Protein AF-0000000074024866 (afdb_homodimer)

Secondary structure (DSSP, 8-state):
--HHHHHHHHHHHHHHHHHH-TTPEEEEETTEEEEES-TTSTTTTTEEEEEEE-SS-EEEEETTGGGS--TT---B--SSS-EEEEESSTHHHHHTTHHHHHHHHT-/--HHHHHHHHHHHHHHHHHH-TTPEEEEETTEEEEES-TTSTTTTTEEEEEEE-SS-EEEEETTGGGS--TT---B--SSS-EEEEESSTHHHHHTTHHHHHHHHT-

Foldseek 3Di:
DDPVQLVVLQVVLVVLLCVLPVQWDWDDDPRWIWTFNDPVDCPPPRTQWTWDDDDQWIKTKGQQLVPDDDPPPLWDDDDPGMTIHTHRGNVVCVVSVSSSSSNVSVD/DDPVQLVVQQVVLVVLLCVLPVQWDWDDDPRWIWTFNDPVCRPPPRTQWTWDDDDQWIKTKGQQLVPDDDPPPLWDDDDPGMTIHTHRGNVVCVVSVSSSSSNVSVD

pLDDT: mean 96.22, std 3.68, range [81.75, 98.94]

Structure (mmCIF, N/CA/C/O backbone):
data_AF-0000000074024866-model_v1
#
loop_
_entity.id
_entity.type
_entity.pdbx_description
1 polymer 'YdhG-like domain-containing protein'
#
loop_
_atom_site.group_PDB
_atom_site.id
_atom_site.type_symbol
_atom_site.label_atom_id
_atom_site.label_alt_id
_atom_site.label_comp_id
_atom_site.label_asym_id
_atom_site.label_entity_id
_atom_site.label_seq_id
_atom_site.pdbx_PDB_ins_code
_atom_site.Cartn_x
_atom_site.Cartn_y
_atom_site.Cartn_z
_atom_site.occupancy
_atom_site.B_iso_or_equiv
_atom_site.auth_seq_id
_atom_site.auth_comp_id
_atom_site.auth_asym_id
_atom_site.auth_atom_id
_atom_site.pdbx_PDB_model_num
ATOM 1 N N . MET A 1 1 ? -16.812 -6.27 1.96 1 89.44 1 MET A N 1
ATOM 2 C CA . MET A 1 1 ? -15.859 -7.012 2.783 1 89.44 1 MET A CA 1
ATOM 3 C C . MET A 1 1 ? -15.344 -6.152 3.932 1 89.44 1 MET A C 1
ATOM 5 O O . MET A 1 1 ? -15.148 -4.945 3.766 1 89.44 1 MET A O 1
ATOM 9 N N . ASP A 1 2 ? -15.172 -6.727 5.16 1 90.38 2 ASP A N 1
ATOM 10 C CA . ASP A 1 2 ? -14.734 -5.906 6.285 1 90.38 2 ASP A CA 1
ATOM 11 C C . ASP A 1 2 ? -13.25 -5.562 6.172 1 90.38 2 ASP A C 1
ATOM 13 O O . ASP A 1 2 ? -12.492 -6.277 5.52 1 90.38 2 ASP A O 1
ATOM 17 N N . GLU A 1 3 ? -12.867 -4.52 6.773 1 90.56 3 GLU A N 1
ATOM 18 C CA . GLU A 1 3 ? -11.523 -3.963 6.664 1 90.56 3 GLU A CA 1
ATOM 19 C C . GLU A 1 3 ? -10.469 -4.949 7.168 1 90.56 3 GLU A C 1
ATOM 21 O O . GLU A 1 3 ? -9.359 -5.004 6.641 1 90.56 3 GLU A O 1
ATOM 26 N N . THR A 1 4 ? -10.781 -5.66 8.195 1 93 4 THR A N 1
ATOM 27 C CA . THR A 1 4 ? -9.844 -6.617 8.766 1 93 4 THR A CA 1
ATOM 28 C C . THR A 1 4 ? -9.539 -7.73 7.762 1 93 4 THR A C 1
ATOM 30 O O . THR A 1 4 ? -8.383 -8.133 7.602 1 93 4 THR A O 1
ATOM 33 N N . THR A 1 5 ? -10.602 -8.305 7.176 1 95.25 5 THR A N 1
ATOM 34 C CA . THR A 1 5 ? -10.414 -9.328 6.152 1 95.25 5 THR A CA 1
ATOM 35 C C . THR A 1 5 ? -9.594 -8.781 4.984 1 95.25 5 THR A C 1
ATOM 37 O O . THR A 1 5 ? -8.672 -9.438 4.512 1 95.25 5 THR A O 1
ATOM 40 N N . LYS A 1 6 ? -9.922 -7.641 4.582 1 96 6 LYS A N 1
ATOM 41 C CA . LYS A 1 6 ? -9.211 -7 3.479 1 96 6 LYS A CA 1
ATOM 42 C C . LYS A 1 6 ? -7.723 -6.852 3.795 1 96 6 LYS A C 1
ATOM 44 O O . LYS A 1 6 ? -6.867 -7.23 2.99 1 96 6 LYS A O 1
ATOM 49 N N . SER A 1 7 ? -7.434 -6.301 4.922 1 96.75 7 SER A N 1
ATOM 50 C CA . SER A 1 7 ? -6.047 -6.074 5.312 1 96.75 7 SER A CA 1
ATOM 51 C C . SER A 1 7 ? -5.285 -7.391 5.434 1 96.75 7 SER A C 1
ATOM 53 O O . SER A 1 7 ? -4.109 -7.473 5.062 1 96.75 7 SER A O 1
ATOM 55 N N . THR A 1 8 ? -5.98 -8.398 5.949 1 97.62 8 THR A N 1
ATOM 56 C CA . THR A 1 8 ? -5.328 -9.695 6.105 1 97.62 8 THR A CA 1
ATOM 57 C C . THR A 1 8 ? -4.973 -10.289 4.746 1 97.62 8 THR A C 1
ATOM 59 O O . THR A 1 8 ? -3.885 -10.844 4.57 1 97.62 8 THR A O 1
ATOM 62 N N . ILE A 1 9 ? -5.887 -10.203 3.811 1 98.44 9 ILE A N 1
ATOM 63 C CA . ILE A 1 9 ? -5.625 -10.711 2.467 1 98.44 9 ILE A CA 1
ATOM 64 C C . ILE A 1 9 ? -4.449 -9.961 1.852 1 98.44 9 ILE A C 1
ATOM 66 O O . ILE A 1 9 ? -3.504 -10.578 1.352 1 98.44 9 ILE A O 1
ATOM 70 N N . ILE A 1 10 ? -4.449 -8.648 1.892 1 98.56 10 ILE A N 1
ATOM 71 C CA . ILE A 1 10 ? -3.398 -7.824 1.305 1 98.56 10 ILE A CA 1
ATOM 72 C C . ILE A 1 10 ? -2.055 -8.172 1.941 1 98.56 10 ILE A C 1
ATOM 74 O O . ILE A 1 10 ? -1.073 -8.422 1.238 1 98.56 10 ILE A O 1
ATOM 78 N N . GLU A 1 11 ? -2.047 -8.289 3.271 1 97.94 11 GLU A N 1
ATOM 79 C CA . GLU A 1 11 ? -0.812 -8.594 3.988 1 97.94 11 GLU A CA 1
ATOM 80 C C . GLU A 1 11 ? -0.271 -9.969 3.602 1 97.94 11 GLU A C 1
ATOM 82 O O . GLU A 1 11 ? 0.941 -10.148 3.465 1 97.94 11 GLU A O 1
ATOM 87 N N . THR A 1 12 ? -1.17 -10.859 3.484 1 98.56 12 THR A N 1
ATOM 88 C CA . THR A 1 12 ? -0.743 -12.211 3.139 1 98.56 12 THR A CA 1
ATOM 89 C C . THR A 1 12 ? -0.174 -12.25 1.723 1 98.56 12 THR A C 1
ATOM 91 O O . THR A 1 12 ? 0.852 -12.891 1.479 1 98.56 12 THR A O 1
ATOM 94 N N . VAL A 1 13 ? -0.793 -11.578 0.751 1 98.75 13 VAL A N 1
ATOM 95 C CA . VAL A 1 13 ? -0.291 -11.531 -0.619 1 98.75 13 VAL A CA 1
ATOM 96 C C . VAL A 1 13 ? 1.089 -10.883 -0.643 1 98.75 13 VAL A C 1
ATOM 98 O O . VAL A 1 13 ? 2.01 -11.391 -1.287 1 98.75 13 VAL A O 1
ATOM 101 N N . VAL A 1 14 ? 1.283 -9.773 0.029 1 98.25 14 VAL A N 1
ATOM 102 C CA . VAL A 1 14 ? 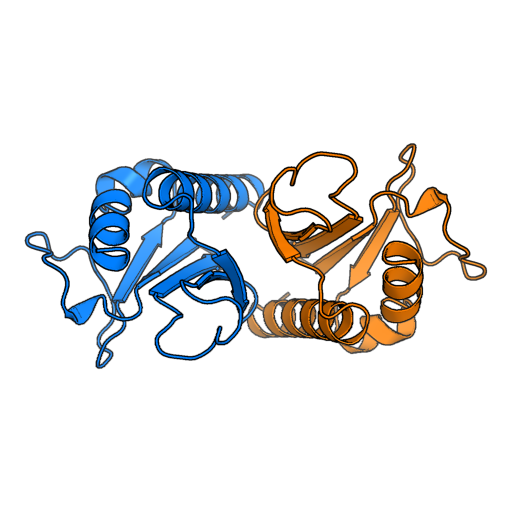2.551 -9.047 0.07 1 98.25 14 VAL A CA 1
ATOM 103 C C . VAL A 1 14 ? 3.625 -9.93 0.709 1 98.25 14 VAL A C 1
ATOM 105 O O . VAL A 1 14 ? 4.758 -9.984 0.224 1 98.25 14 VAL A O 1
ATOM 108 N N . ALA A 1 15 ? 3.227 -10.594 1.792 1 97.5 15 ALA A N 1
ATOM 109 C CA . ALA A 1 15 ? 4.172 -11.492 2.451 1 97.5 15 ALA A CA 1
ATOM 110 C C . ALA A 1 15 ? 4.625 -12.602 1.507 1 97.5 15 ALA A C 1
ATOM 112 O O . ALA A 1 15 ? 5.812 -12.945 1.462 1 97.5 15 ALA A O 1
ATOM 113 N N . ARG A 1 16 ? 3.678 -13.188 0.796 1 98.31 16 ARG A N 1
ATOM 114 C CA . ARG A 1 16 ? 4.023 -14.242 -0.15 1 98.31 16 ARG A CA 1
ATOM 115 C C . ARG A 1 16 ? 4.926 -13.711 -1.258 1 98.31 16 ARG A C 1
ATOM 117 O O . ARG A 1 16 ? 5.848 -14.406 -1.697 1 98.31 16 ARG A O 1
ATOM 124 N N . ALA A 1 17 ? 4.68 -12.547 -1.781 1 98.25 17 ALA A N 1
ATOM 125 C CA . ALA A 1 17 ? 5.527 -11.922 -2.799 1 98.25 17 ALA A CA 1
ATOM 126 C C . ALA A 1 17 ? 6.957 -11.766 -2.297 1 98.25 17 ALA A C 1
ATOM 128 O O . ALA A 1 17 ? 7.91 -12.117 -2.996 1 98.25 17 ALA A O 1
ATOM 129 N N . LYS A 1 18 ? 7.105 -11.242 -1.074 1 96.19 18 LYS A N 1
ATOM 130 C CA . LYS A 1 18 ? 8.43 -11.023 -0.497 1 96.19 18 LYS A CA 1
ATOM 131 C C . LYS A 1 18 ? 9.148 -12.344 -0.25 1 96.19 18 LYS A C 1
ATOM 133 O O . LYS A 1 18 ? 10.375 -12.422 -0.375 1 96.19 18 LYS A O 1
ATOM 138 N N . ASP A 1 19 ? 8.383 -13.352 0.19 1 97.38 19 ASP A N 1
ATOM 139 C CA . ASP A 1 19 ? 8.977 -14.68 0.367 1 97.38 19 ASP A CA 1
ATOM 140 C C . ASP A 1 19 ? 9.539 -15.211 -0.948 1 97.38 19 ASP A C 1
ATOM 142 O O . ASP A 1 19 ? 10.625 -15.789 -0.973 1 97.38 19 ASP A O 1
ATOM 146 N N . LEU A 1 20 ? 8.82 -15.008 -2.02 1 97.94 20 LEU A N 1
ATOM 147 C CA . LEU A 1 20 ? 9.18 -15.523 -3.336 1 97.94 20 LEU A CA 1
ATOM 148 C C . LEU A 1 20 ? 10.328 -14.719 -3.938 1 97.94 20 LEU A C 1
ATOM 150 O O . LEU A 1 20 ? 11.188 -15.281 -4.625 1 97.94 20 LEU A O 1
ATOM 154 N N . ARG A 1 21 ? 10.359 -13.391 -3.74 1 97 21 ARG A N 1
ATOM 155 C CA . ARG A 1 21 ? 11.383 -12.484 -4.254 1 97 21 ARG A CA 1
ATOM 156 C C . ARG A 1 21 ? 11.742 -11.422 -3.217 1 97 21 ARG A C 1
ATOM 158 O O . ARG A 1 21 ? 11.234 -10.297 -3.268 1 97 21 ARG A O 1
ATOM 165 N N . PRO A 1 22 ? 12.711 -11.742 -2.369 1 94.56 22 PRO A N 1
ATOM 166 C CA . PRO A 1 22 ? 13.094 -10.82 -1.294 1 94.56 22 PRO A CA 1
ATOM 167 C C . PRO A 1 22 ? 13.523 -9.453 -1.812 1 94.56 22 PRO A C 1
ATOM 169 O O . PRO A 1 22 ? 13.383 -8.453 -1.106 1 94.56 22 PRO A O 1
ATOM 172 N N . GLY A 1 23 ? 13.898 -9.367 -3.059 1 92.81 23 GLY A N 1
ATOM 173 C CA . GLY A 1 23 ? 14.383 -8.117 -3.619 1 92.81 23 GLY A CA 1
ATOM 174 C C . GLY A 1 23 ? 13.297 -7.316 -4.312 1 92.81 23 GLY A C 1
ATOM 175 O O . GLY A 1 23 ? 13.578 -6.27 -4.898 1 92.81 23 GLY A O 1
ATOM 176 N N . ILE A 1 24 ? 12.023 -7.781 -4.176 1 95.69 24 ILE A N 1
ATOM 177 C CA . ILE A 1 24 ? 10.938 -7.047 -4.809 1 95.69 24 ILE A CA 1
ATOM 178 C C . ILE A 1 24 ? 10.68 -5.742 -4.055 1 95.69 24 ILE A C 1
ATOM 180 O O . ILE A 1 24 ? 10.727 -5.715 -2.822 1 95.69 24 ILE A O 1
ATOM 184 N N . TYR A 1 25 ? 10.469 -4.707 -4.77 1 94.69 25 TYR A N 1
ATOM 185 C CA . TYR A 1 25 ? 10.148 -3.418 -4.164 1 94.69 25 TYR A CA 1
ATOM 186 C C . TYR A 1 25 ? 8.641 -3.205 -4.102 1 94.69 25 TYR A C 1
ATOM 188 O O . TYR A 1 25 ? 7.93 -3.504 -5.062 1 94.69 25 TYR A O 1
ATOM 196 N N . ILE A 1 26 ? 8.266 -2.783 -2.971 1 96.25 26 ILE A N 1
ATOM 197 C CA . ILE A 1 26 ? 6.867 -2.41 -2.785 1 96.25 26 ILE A CA 1
ATOM 198 C C . ILE A 1 26 ? 6.668 -0.943 -3.158 1 96.25 26 ILE A C 1
ATOM 200 O O . ILE A 1 26 ? 7.488 -0.091 -2.807 1 96.25 26 ILE A O 1
ATOM 204 N N . GLY A 1 27 ? 5.691 -0.67 -3.965 1 95.44 27 GLY A N 1
ATOM 205 C CA . GLY A 1 27 ? 5.305 0.68 -4.344 1 95.44 27 GLY A CA 1
ATOM 206 C C . GLY A 1 27 ? 3.824 0.951 -4.164 1 95.44 27 GLY A C 1
ATOM 207 O O . GLY A 1 27 ? 3.105 0.137 -3.584 1 95.44 27 GLY A O 1
ATOM 208 N N . SER A 1 28 ? 3.426 2.129 -4.531 1 95.81 28 SER A N 1
ATOM 209 C CA . SER A 1 28 ? 2.035 2.566 -4.477 1 95.81 28 SER A CA 1
ATOM 210 C C . SER A 1 28 ? 1.618 3.244 -5.777 1 95.81 28 SER A C 1
ATOM 212 O O . SER A 1 28 ? 2.27 4.188 -6.23 1 95.81 28 SER A O 1
ATOM 214 N N . LYS A 1 29 ? 0.544 2.668 -6.273 1 94.69 29 LYS A N 1
ATOM 215 C CA . LYS A 1 29 ? -0.102 3.252 -7.445 1 94.69 29 LYS A CA 1
ATOM 216 C C . LYS A 1 29 ? -1.604 2.982 -7.434 1 94.69 29 LYS A C 1
ATOM 218 O O . LYS A 1 29 ? -2.041 1.885 -7.086 1 94.69 29 LYS A O 1
ATOM 223 N N . TYR A 1 30 ? -2.311 4.016 -7.875 1 93.19 30 TYR A N 1
ATOM 224 C CA . TYR A 1 30 ? -3.762 3.92 -7.98 1 93.19 30 TYR A CA 1
ATOM 225 C C . TYR A 1 30 ? -4.375 3.459 -6.664 1 93.19 30 TYR A C 1
ATOM 227 O O . TYR A 1 30 ? -5.316 2.66 -6.656 1 93.19 30 TYR A O 1
ATOM 235 N N . GLY A 1 31 ? -3.787 3.82 -5.598 1 94.19 31 GLY A N 1
ATOM 236 C CA . GLY A 1 31 ? -4.348 3.582 -4.277 1 94.19 31 GLY A CA 1
ATOM 237 C C . GLY A 1 31 ? -4.055 2.191 -3.748 1 94.19 31 GLY A C 1
ATOM 238 O O . GLY A 1 31 ? -4.547 1.81 -2.684 1 94.19 31 GLY A O 1
ATOM 239 N N . GLY A 1 32 ? -3.305 1.422 -4.5 1 96.69 32 GLY A N 1
ATOM 240 C CA . GLY A 1 32 ? -2.992 0.062 -4.09 1 96.69 32 GLY A CA 1
ATOM 241 C C . GLY A 1 32 ? -1.511 -0.168 -3.861 1 96.69 32 GLY A C 1
ATOM 242 O O . GLY A 1 32 ? -0.73 0.785 -3.809 1 96.69 32 GLY A O 1
ATOM 243 N N . THR A 1 33 ? -1.175 -1.422 -3.551 1 97.88 33 THR A N 1
ATOM 244 C CA . THR A 1 33 ? 0.193 -1.884 -3.34 1 97.88 33 THR A CA 1
ATOM 245 C C . THR A 1 33 ? 0.755 -2.508 -4.613 1 97.88 33 THR A C 1
ATOM 247 O O . THR A 1 33 ? 0.169 -3.443 -5.164 1 97.88 33 THR A O 1
ATOM 250 N N . THR A 1 34 ? 1.908 -1.955 -5.055 1 97.81 34 THR A N 1
ATOM 251 C CA . THR A 1 34 ? 2.459 -2.482 -6.297 1 97.81 34 THR A CA 1
ATOM 252 C C . THR A 1 34 ? 3.748 -3.254 -6.035 1 97.81 34 THR A C 1
ATOM 254 O O . THR A 1 34 ? 4.41 -3.037 -5.02 1 97.81 34 THR A O 1
ATOM 257 N N . PHE A 1 35 ? 4.039 -4.18 -6.879 1 98.19 35 PHE A N 1
ATOM 258 C CA . PHE A 1 35 ? 5.285 -4.93 -6.949 1 98.19 35 PHE A CA 1
ATOM 259 C C . PHE A 1 35 ? 6.145 -4.449 -8.109 1 98.19 35 PHE A C 1
ATOM 261 O O . PHE A 1 35 ? 5.75 -4.562 -9.273 1 98.19 35 PHE A O 1
ATOM 268 N N . VAL A 1 36 ? 7.328 -3.955 -7.766 1 96.62 36 VAL A N 1
ATOM 269 C CA . VAL A 1 36 ? 8.195 -3.32 -8.75 1 96.62 36 VAL A CA 1
ATOM 270 C C . VAL A 1 36 ? 9.602 -3.914 -8.664 1 96.62 36 VAL A C 1
ATOM 272 O O . VAL A 1 36 ? 10.109 -4.152 -7.57 1 96.62 36 VAL A O 1
ATOM 275 N N . THR A 1 37 ? 10.25 -4.102 -9.812 1 95.44 37 THR A N 1
ATOM 276 C CA . THR A 1 37 ? 11.562 -4.723 -9.82 1 95.44 37 THR A CA 1
ATOM 277 C C . THR A 1 37 ? 12.664 -3.666 -9.766 1 95.44 37 THR A C 1
ATOM 279 O O . THR A 1 37 ? 13.805 -3.969 -9.422 1 95.44 37 THR A O 1
ATOM 282 N N . ASP A 1 38 ? 12.297 -2.445 -10.18 1 91.94 38 ASP A N 1
ATOM 283 C CA . ASP A 1 38 ? 13.203 -1.309 -10.141 1 91.94 38 ASP A CA 1
ATOM 284 C C . ASP A 1 38 ? 12.508 -0.067 -9.586 1 91.94 38 ASP A C 1
ATOM 286 O O . ASP A 1 38 ? 11.727 0.577 -10.281 1 91.94 38 ASP A O 1
ATOM 290 N N . PRO A 1 39 ? 12.859 0.305 -8.383 1 85.38 39 PRO A N 1
ATOM 291 C CA . PRO A 1 39 ? 12.148 1.422 -7.754 1 85.38 39 PRO A CA 1
ATOM 292 C C . PRO A 1 39 ? 12.438 2.76 -8.438 1 85.38 39 PRO A C 1
ATOM 294 O O . PRO A 1 39 ? 11.695 3.727 -8.242 1 85.38 39 PRO A O 1
ATOM 297 N N . ALA A 1 40 ? 13.477 2.779 -9.266 1 86.44 40 ALA A N 1
ATOM 298 C CA . ALA A 1 40 ? 13.805 4.004 -9.984 1 86.44 40 ALA A CA 1
ATOM 299 C C . ALA A 1 40 ? 12.898 4.191 -11.203 1 86.44 40 ALA A C 1
ATOM 301 O O . ALA A 1 40 ? 12.773 5.301 -11.727 1 86.44 40 ALA A O 1
ATOM 302 N N . GLN A 1 41 ? 12.273 3.172 -11.664 1 87.94 41 GLN A N 1
ATOM 303 C CA . GLN A 1 41 ? 11.352 3.184 -12.789 1 87.94 41 GLN A CA 1
ATOM 304 C C . GLN A 1 41 ? 10.07 2.412 -12.461 1 87.94 41 GLN A C 1
ATOM 306 O O . GLN A 1 41 ? 9.773 1.402 -13.102 1 87.94 41 GLN A O 1
ATOM 311 N N . PRO A 1 42 ? 9.273 2.98 -11.625 1 84.69 42 PRO A N 1
ATOM 312 C CA . PRO A 1 42 ? 8.18 2.193 -11.055 1 84.69 42 PRO A CA 1
ATOM 313 C C . PRO A 1 42 ? 6.984 2.068 -11.992 1 84.69 42 PRO A C 1
ATOM 315 O O . PRO A 1 42 ? 6.105 1.229 -11.773 1 84.69 42 PRO A O 1
ATOM 318 N N . ASP A 1 43 ? 6.891 2.766 -13.07 1 81.75 43 ASP A N 1
ATOM 319 C CA . ASP A 1 43 ? 5.684 2.842 -13.883 1 81.75 43 ASP A CA 1
ATOM 320 C C . ASP A 1 43 ? 5.871 2.113 -15.211 1 81.75 43 ASP A C 1
ATOM 322 O O . ASP A 1 43 ? 5.008 2.182 -16.094 1 81.75 43 ASP A O 1
ATOM 326 N N . SER A 1 44 ? 6.875 1.425 -15.391 1 83.5 44 SER A N 1
ATOM 327 C CA . SER A 1 44 ? 7.156 0.825 -16.688 1 83.5 44 SER A CA 1
ATOM 328 C C . SER A 1 44 ? 7.23 -0.695 -16.594 1 83.5 44 SER A C 1
ATOM 330 O O . SER A 1 44 ? 6.359 -1.327 -15.992 1 83.5 44 SER A O 1
ATOM 332 N N . ILE A 1 45 ? 8.25 -1.209 -17.266 1 84.75 45 ILE A N 1
ATOM 333 C CA . ILE A 1 45 ? 8.453 -2.652 -17.344 1 84.75 45 ILE A CA 1
ATOM 334 C C . ILE A 1 45 ? 8.727 -3.215 -15.953 1 84.75 45 ILE A C 1
ATOM 336 O O . ILE A 1 45 ? 8.5 -4.398 -15.703 1 84.75 45 ILE A O 1
ATOM 340 N N . SER A 1 46 ? 9.0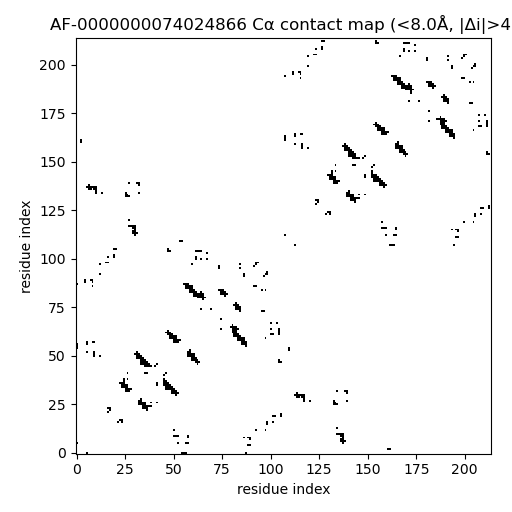62 -2.322 -15.086 1 94.38 46 SER A N 1
ATOM 341 C CA . SER A 1 46 ? 9.438 -2.801 -13.758 1 94.38 46 SER A CA 1
ATOM 342 C C . SER A 1 46 ? 8.203 -3.143 -12.922 1 94.38 46 SER A C 1
ATOM 344 O O . SER A 1 46 ? 8.305 -3.828 -11.906 1 94.38 46 SER A O 1
ATOM 346 N N . LEU A 1 47 ? 7.031 -2.635 -13.312 1 96.69 47 LEU A N 1
ATOM 347 C CA . LEU A 1 47 ? 5.789 -2.963 -12.625 1 96.69 47 LEU A CA 1
ATOM 348 C C . LEU A 1 47 ? 5.309 -4.359 -13.008 1 96.69 47 LEU A C 1
ATOM 350 O O . LEU A 1 47 ? 4.852 -4.578 -14.133 1 96.69 47 LEU A O 1
ATOM 354 N N . VAL A 1 48 ? 5.328 -5.277 -12.078 1 97.12 48 VAL A N 1
ATOM 355 C CA . VAL A 1 48 ? 5.031 -6.66 -12.438 1 97.12 48 VAL A CA 1
ATOM 356 C C . VAL A 1 48 ? 3.621 -7.023 -11.977 1 97.12 48 VAL A C 1
ATOM 358 O O . VAL A 1 48 ? 3.053 -8.023 -12.43 1 97.12 48 VAL A O 1
ATOM 361 N N . GLY A 1 49 ? 3.057 -6.215 -11.07 1 97.81 49 GLY A N 1
ATOM 362 C CA . GLY A 1 49 ? 1.729 -6.473 -10.539 1 97.81 49 GLY A CA 1
ATOM 363 C C . GLY A 1 49 ? 1.399 -5.625 -9.32 1 97.81 49 GLY A C 1
ATOM 364 O O . GLY A 1 49 ? 2.035 -4.598 -9.086 1 97.81 49 GLY A O 1
ATOM 365 N N . GLY A 1 50 ? 0.353 -6.062 -8.633 1 98 50 GLY A N 1
ATOM 366 C CA . GLY A 1 50 ? -0.057 -5.352 -7.434 1 98 50 GLY A CA 1
ATOM 367 C C . GLY A 1 50 ? -1.302 -5.934 -6.793 1 98 50 GLY A C 1
ATOM 368 O O . GLY A 1 50 ? -1.86 -6.914 -7.285 1 98 50 GLY A O 1
ATOM 369 N N . VAL A 1 51 ? -1.663 -5.352 -5.68 1 98.62 51 VAL A N 1
ATOM 370 C CA . VAL A 1 51 ? -2.828 -5.742 -4.891 1 98.62 51 VAL A CA 1
ATOM 371 C C . VAL A 1 51 ? -3.699 -4.52 -4.617 1 98.62 51 VAL A C 1
ATOM 373 O O . VAL A 1 51 ? -3.197 -3.473 -4.207 1 98.62 51 VAL A O 1
ATOM 376 N N . TYR A 1 52 ? -4.977 -4.625 -4.883 1 96.69 52 TYR A N 1
ATOM 377 C CA . TYR A 1 52 ? -5.914 -3.514 -4.805 1 96.69 52 TYR A CA 1
ATOM 378 C C . TYR A 1 52 ? -7.18 -3.918 -4.051 1 96.69 52 TYR A C 1
ATOM 380 O O . TYR A 1 52 ? -7.758 -4.973 -4.324 1 96.69 52 TYR A O 1
ATOM 388 N N . ALA A 1 53 ? -7.59 -3.064 -3.166 1 95.25 53 ALA A N 1
ATOM 389 C CA . ALA A 1 53 ? -8.805 -3.314 -2.395 1 95.25 53 ALA A CA 1
ATOM 390 C C . ALA A 1 53 ? -10.016 -2.678 -3.064 1 95.25 53 ALA A C 1
ATOM 392 O O . ALA A 1 53 ? -9.961 -1.523 -3.498 1 95.25 53 ALA A O 1
ATOM 393 N N . TYR A 1 54 ? -11.062 -3.455 -3.152 1 93.12 54 TYR A N 1
ATOM 394 C CA . TYR A 1 54 ? -12.383 -3.004 -3.576 1 93.12 54 TYR A CA 1
ATOM 395 C C . TYR A 1 54 ? -13.422 -3.27 -2.494 1 93.12 54 TYR A C 1
ATOM 397 O O . TYR A 1 54 ? -13.094 -3.75 -1.407 1 93.12 54 TYR A O 1
ATOM 405 N N . LYS A 1 55 ? -14.609 -2.867 -2.779 1 90.69 55 LYS A N 1
ATOM 406 C CA . LYS A 1 55 ? -15.688 -2.984 -1.8 1 90.69 55 LYS A CA 1
ATOM 407 C C . LYS A 1 55 ? -15.883 -4.438 -1.374 1 90.69 55 LYS A C 1
ATOM 409 O O . LYS A 1 55 ? -15.992 -4.73 -0.181 1 90.69 55 LYS A O 1
ATOM 414 N N . ASP A 1 56 ? -15.859 -5.359 -2.389 1 94.69 56 ASP A N 1
ATOM 415 C CA . ASP A 1 56 ? -16.328 -6.707 -2.078 1 94.69 56 ASP A CA 1
ATOM 416 C C . ASP A 1 56 ? -15.211 -7.734 -2.262 1 94.69 56 ASP A C 1
ATOM 418 O O . ASP A 1 56 ? -15.414 -8.93 -2.029 1 94.69 56 ASP A O 1
ATOM 422 N N . TYR A 1 57 ? -14.016 -7.234 -2.627 1 97 57 TYR A N 1
ATOM 423 C CA . TYR A 1 57 ? -12.93 -8.172 -2.885 1 97 57 TYR A CA 1
ATOM 424 C C . TYR A 1 57 ? -11.586 -7.453 -2.924 1 97 57 TYR A C 1
ATOM 426 O O . TYR A 1 57 ? -11.539 -6.219 -2.92 1 97 57 TYR A O 1
ATOM 434 N N . VAL A 1 58 ? -10.547 -8.234 -2.852 1 98 58 VAL A N 1
ATOM 435 C CA . VAL A 1 58 ? -9.188 -7.801 -3.133 1 98 58 VAL A CA 1
ATOM 436 C C . VAL A 1 58 ? -8.727 -8.375 -4.469 1 98 58 VAL A C 1
ATOM 438 O O . VAL A 1 58 ? -8.875 -9.57 -4.723 1 98 58 VAL A O 1
ATOM 441 N N . SER A 1 59 ? -8.234 -7.523 -5.332 1 98.56 59 SER A N 1
ATOM 442 C CA . SER A 1 59 ? -7.734 -7.961 -6.629 1 98.56 59 SER A CA 1
ATOM 443 C C . SER A 1 59 ? -6.211 -8.086 -6.621 1 98.56 59 SER A C 1
ATOM 445 O O . SER A 1 59 ? -5.516 -7.195 -6.129 1 98.56 59 SER A O 1
ATOM 447 N N . VAL A 1 60 ? -5.723 -9.18 -7.039 1 98.94 60 VAL A N 1
ATOM 448 C CA . VAL A 1 60 ? -4.305 -9.297 -7.352 1 98.94 60 VAL A CA 1
ATOM 449 C C . VAL A 1 60 ? -4.098 -9.211 -8.859 1 98.94 60 VAL A C 1
ATOM 451 O O . VAL A 1 60 ? -4.656 -10 -9.617 1 98.94 60 VAL A O 1
ATOM 454 N N . GLU A 1 61 ? -3.293 -8.266 -9.242 1 98.75 61 GLU A N 1
ATOM 455 C CA . GLU A 1 61 ? -3.076 -7.949 -10.648 1 98.75 61 GLU A CA 1
ATOM 456 C C . GLU A 1 61 ? -1.69 -8.391 -11.109 1 98.75 61 GLU A C 1
ATOM 458 O O . GLU A 1 61 ? -0.708 -8.227 -10.383 1 98.75 61 GLU A O 1
ATOM 463 N N . PHE A 1 62 ? -1.644 -8.93 -12.305 1 98.75 62 PHE A N 1
ATOM 464 C CA . PHE A 1 62 ? -0.398 -9.367 -12.93 1 98.75 62 PHE A CA 1
ATOM 465 C C . PHE A 1 62 ? -0.207 -8.688 -14.281 1 98.75 62 PHE A C 1
ATOM 467 O O . PHE A 1 62 ? -0.969 -8.938 -15.219 1 98.75 62 PHE A O 1
ATOM 474 N N . SER A 1 63 ? 0.852 -7.922 -14.43 1 97.94 63 SER A N 1
ATOM 475 C CA . SER A 1 63 ? 1.072 -7.07 -15.594 1 97.94 63 SER A CA 1
ATOM 476 C C . SER A 1 63 ? 1.181 -7.895 -16.875 1 97.94 63 SER A C 1
ATOM 478 O O . SER A 1 63 ? 0.743 -7.461 -17.938 1 97.94 63 SER A O 1
ATOM 480 N N . LYS A 1 64 ? 1.672 -9.062 -16.797 1 98.06 64 LYS A N 1
ATOM 481 C CA . LYS A 1 64 ? 1.834 -9.945 -17.953 1 98.06 64 LYS A CA 1
ATOM 482 C C . LYS A 1 64 ? 1.119 -11.273 -17.75 1 98.06 64 LYS A C 1
ATOM 484 O O . LYS A 1 64 ? 1.634 -12.328 -18.125 1 98.06 64 LYS A O 1
ATOM 489 N N . GLY A 1 65 ? -0.023 -11.188 -17.047 1 98.44 65 GLY A N 1
ATOM 490 C CA . GLY A 1 65 ? -0.765 -12.391 -16.703 1 98.44 65 GLY A CA 1
ATOM 491 C C . GLY A 1 65 ? -1.237 -13.18 -17.906 1 98.44 65 GLY A C 1
ATOM 492 O O . GLY A 1 65 ? -1.445 -14.391 -17.812 1 98.44 65 GLY A O 1
ATOM 493 N N . ALA A 1 66 ? -1.399 -12.531 -19.062 1 98.44 66 ALA A N 1
ATOM 494 C CA . ALA A 1 66 ? -1.871 -13.18 -20.281 1 98.44 66 ALA A CA 1
ATOM 495 C C . ALA A 1 66 ? -0.877 -14.234 -20.75 1 98.44 66 ALA A C 1
ATOM 497 O O . ALA A 1 66 ? -1.248 -15.172 -21.469 1 98.44 66 ALA A O 1
ATOM 498 N N . GLU A 1 67 ? 0.312 -14.125 -20.328 1 98.31 67 GLU A N 1
ATOM 499 C CA . GLU A 1 67 ? 1.374 -15.031 -20.766 1 98.31 67 GLU A CA 1
ATOM 500 C C . GLU A 1 67 ? 1.542 -16.188 -19.781 1 98.31 67 GLU A C 1
ATOM 502 O O . GLU A 1 67 ? 2.338 -17.094 -20.016 1 98.31 67 GLU A O 1
ATOM 507 N N . PHE A 1 68 ? 0.779 -16.188 -18.688 1 98.56 68 PHE A N 1
ATOM 508 C CA . PHE A 1 68 ? 0.979 -17.172 -17.641 1 98.56 68 PHE A CA 1
ATOM 509 C C . PHE A 1 68 ? 0.385 -18.516 -18.031 1 98.56 68 PHE A C 1
ATOM 511 O O . PHE A 1 68 ? -0.58 -18.578 -18.797 1 98.56 68 PHE A O 1
ATOM 518 N N . ASP A 1 69 ? 0.986 -19.578 -17.547 1 98.62 69 ASP A N 1
ATOM 519 C CA . ASP A 1 69 ? 0.33 -20.891 -17.547 1 98.62 69 ASP A CA 1
ATOM 520 C C . ASP A 1 69 ? -0.826 -20.922 -16.547 1 98.62 69 ASP A C 1
ATOM 522 O O . ASP A 1 69 ? -0.628 -20.688 -15.344 1 98.62 69 ASP A O 1
ATOM 526 N N . ASP A 1 70 ? -1.949 -21.141 -17.016 1 98.44 70 ASP A N 1
ATOM 527 C CA . ASP A 1 70 ? -3.168 -21.172 -16.219 1 98.44 70 ASP A CA 1
ATOM 528 C C . ASP A 1 70 ? -4.109 -22.281 -16.688 1 98.44 70 ASP A C 1
ATOM 530 O O . ASP A 1 70 ? -5.215 -22 -17.156 1 98.44 70 ASP A O 1
ATOM 534 N N . PRO A 1 71 ? -3.832 -23.484 -16.5 1 98.31 71 PRO A N 1
ATOM 535 C CA . PRO A 1 71 ? -4.609 -24.594 -17.047 1 98.31 71 PRO A CA 1
ATOM 536 C C . PRO A 1 71 ? -6.027 -24.656 -16.5 1 98.31 71 PRO A C 1
ATOM 538 O O . PRO A 1 71 ? -6.922 -25.219 -17.141 1 98.31 71 PRO A O 1
ATOM 541 N N . ASN A 1 72 ? -6.293 -24.062 -15.359 1 98.06 72 ASN A N 1
ATOM 542 C CA . ASN A 1 72 ? -7.613 -24.125 -14.742 1 98.06 72 ASN A CA 1
ATOM 543 C C . ASN A 1 72 ? -8.445 -22.891 -15.062 1 98.06 72 ASN A C 1
ATOM 545 O O . ASN A 1 72 ? -9.578 -22.766 -14.602 1 98.06 72 ASN A O 1
ATOM 549 N N . GLY A 1 73 ? -7.863 -21.922 -15.781 1 98.31 73 GLY A N 1
ATOM 550 C CA . GLY A 1 73 ? -8.602 -20.75 -16.219 1 98.31 73 GLY A CA 1
ATOM 551 C C . GLY A 1 73 ? -9.039 -19.859 -15.07 1 98.31 73 GLY A C 1
ATOM 552 O O . GLY A 1 73 ? -10.188 -19.406 -15.039 1 98.31 73 GLY A O 1
ATOM 553 N N . LEU A 1 74 ? -8.164 -19.656 -14.078 1 98.69 74 LEU A N 1
ATOM 554 C CA . LEU A 1 74 ? -8.5 -18.922 -12.867 1 98.69 74 LEU A CA 1
ATOM 555 C C . LEU A 1 74 ? -8.352 -17.422 -13.094 1 98.69 74 LEU A C 1
ATOM 557 O O . LEU A 1 74 ? -9.016 -16.609 -12.43 1 98.69 74 LEU A O 1
ATOM 561 N N . LEU A 1 75 ? -7.453 -17.047 -14 1 98.81 75 LEU A N 1
ATOM 562 C CA . LEU A 1 75 ? -7.191 -15.641 -14.266 1 98.81 75 LEU A CA 1
ATOM 563 C C . LEU A 1 75 ? -8.359 -15 -15.008 1 98.81 75 LEU A C 1
ATOM 565 O O . LEU A 1 75 ? -8.93 -15.609 -15.922 1 98.81 75 LEU A O 1
ATOM 569 N N . GLU A 1 76 ? -8.688 -13.844 -14.555 1 98.75 76 GLU A N 1
ATOM 570 C CA . GLU A 1 76 ? -9.711 -13.023 -15.195 1 98.75 76 GLU A CA 1
ATOM 571 C C . GLU A 1 76 ? -9.086 -11.859 -15.953 1 98.75 76 GLU A C 1
ATOM 573 O O . GLU A 1 76 ? -7.914 -11.531 -15.742 1 98.75 76 GLU A O 1
ATOM 578 N N . GLY A 1 77 ? -9.852 -11.188 -16.75 1 97.88 77 GLY A N 1
ATOM 579 C CA . GLY A 1 77 ? -9.383 -10.062 -17.547 1 97.88 77 GLY A CA 1
ATOM 580 C C . GLY A 1 77 ? -9.211 -10.406 -19.016 1 97.88 77 GLY A C 1
ATOM 581 O O . GLY A 1 77 ? -8.891 -11.539 -19.375 1 97.88 77 GLY A O 1
ATOM 582 N N . LYS A 1 78 ? -9.328 -9.43 -19.906 1 96.75 78 LYS A N 1
ATOM 583 C CA . LYS A 1 78 ? -9.281 -9.625 -21.344 1 96.75 78 LYS A CA 1
ATOM 584 C C . LYS A 1 78 ? -8.352 -8.617 -22.016 1 96.75 78 LYS A C 1
ATOM 586 O O . LYS A 1 78 ? -8.352 -8.469 -23.234 1 96.75 78 LYS A O 1
ATOM 591 N N . GLY A 1 79 ? -7.613 -7.906 -21.219 1 95.75 79 GLY A N 1
ATOM 592 C CA . GLY A 1 79 ? -6.672 -6.957 -21.781 1 95.75 79 GLY A CA 1
ATOM 593 C C . GLY A 1 79 ? -5.555 -7.617 -22.562 1 95.75 79 GLY A C 1
ATOM 594 O O . GLY A 1 79 ? -5.441 -8.844 -22.578 1 95.75 79 GLY A O 1
ATOM 595 N N . LYS A 1 80 ? -4.805 -6.785 -23.172 1 97.31 80 LYS A N 1
ATOM 596 C CA . LYS A 1 80 ? -3.711 -7.297 -24 1 97.31 80 LYS A CA 1
ATOM 597 C C . LYS A 1 80 ? -2.717 -8.094 -23.156 1 97.31 80 LYS A C 1
ATOM 599 O O . LYS A 1 80 ? -2.277 -9.172 -23.562 1 97.31 80 LYS A O 1
ATOM 604 N N . ALA A 1 81 ? -2.361 -7.57 -21.953 1 97.38 81 ALA A N 1
ATOM 605 C CA . ALA A 1 81 ? -1.295 -8.195 -21.172 1 97.38 81 ALA A CA 1
ATOM 606 C C . ALA A 1 81 ? -1.768 -8.523 -19.75 1 97.38 81 ALA A C 1
ATOM 608 O O . ALA A 1 81 ? -1.493 -9.617 -19.234 1 97.38 81 ALA A O 1
ATOM 609 N N . ARG A 1 82 ? -2.57 -7.738 -19.172 1 97.88 82 ARG A N 1
ATOM 610 C CA . ARG A 1 82 ? -2.877 -7.824 -17.75 1 97.88 82 ARG A CA 1
ATOM 611 C C . ARG A 1 82 ? -3.941 -8.883 -17.484 1 97.88 82 ARG A C 1
ATOM 613 O O . ARG A 1 82 ? -4.879 -9.039 -18.266 1 97.88 82 ARG A O 1
ATOM 620 N N . ARG A 1 83 ? -3.873 -9.633 -16.359 1 98.81 83 ARG A N 1
ATOM 621 C CA . ARG A 1 83 ? -4.879 -10.508 -15.766 1 98.81 83 ARG A CA 1
ATOM 622 C C . ARG A 1 83 ? -4.957 -10.297 -14.258 1 98.81 83 ARG A C 1
ATOM 624 O O . ARG A 1 83 ? -4.109 -9.625 -13.672 1 98.81 83 ARG A O 1
ATOM 631 N N . HIS A 1 84 ? -6 -10.836 -13.68 1 98.94 84 HIS A N 1
ATOM 632 C CA . HIS A 1 84 ? -6.152 -10.68 -12.242 1 98.94 84 HIS A CA 1
ATOM 633 C C . HIS A 1 84 ? -6.984 -11.812 -11.648 1 98.94 84 HIS A C 1
ATOM 635 O O . HIS A 1 84 ? -7.617 -12.57 -12.391 1 98.94 84 HIS A O 1
ATOM 641 N N . VAL A 1 85 ? -6.883 -11.984 -10.391 1 98.94 85 VAL A N 1
ATOM 642 C CA . VAL A 1 85 ? -7.816 -12.781 -9.602 1 98.94 85 VAL A CA 1
ATOM 643 C C . VAL A 1 85 ? -8.461 -11.906 -8.531 1 98.94 85 VAL A C 1
ATOM 645 O O . VAL A 1 85 ? -7.859 -10.938 -8.055 1 98.94 85 VAL A O 1
ATOM 648 N N . LYS A 1 86 ? -9.703 -12.234 -8.141 1 98.69 86 LYS A N 1
ATOM 649 C CA . LYS A 1 86 ? -10.422 -11.57 -7.059 1 98.69 86 LYS A CA 1
ATOM 650 C C . LYS A 1 86 ? -10.531 -12.477 -5.832 1 98.69 86 LYS A C 1
ATOM 652 O O . LYS A 1 86 ? -10.984 -13.617 -5.938 1 98.69 86 LYS A O 1
ATOM 657 N N . LEU A 1 87 ? -10.047 -11.992 -4.777 1 98.81 87 LEU A N 1
ATOM 658 C CA . LEU A 1 87 ? -10.023 -12.727 -3.518 1 98.81 87 LEU A CA 1
ATOM 659 C C . LEU A 1 87 ? -11.062 -12.18 -2.549 1 98.81 87 LEU A C 1
ATOM 661 O O . LEU A 1 87 ? -11.125 -10.969 -2.309 1 98.81 87 LEU A O 1
ATOM 665 N N . ARG A 1 88 ? -11.891 -13.07 -1.951 1 98.06 88 ARG A N 1
ATOM 666 C CA . ARG A 1 88 ? -12.922 -12.656 -1.009 1 98.06 88 ARG A CA 1
ATOM 667 C C . ARG A 1 88 ? -12.656 -13.227 0.381 1 98.06 88 ARG A C 1
ATOM 669 O O . ARG A 1 88 ? -13.297 -12.82 1.354 1 98.06 88 ARG A O 1
ATOM 676 N N . SER A 1 89 ? -11.742 -14.156 0.431 1 97.94 89 SER A N 1
ATOM 677 C CA . SER A 1 89 ? -11.281 -14.781 1.671 1 97.94 89 SER A CA 1
ATOM 678 C C . SER A 1 89 ? -9.812 -15.18 1.58 1 97.94 89 SER A C 1
ATOM 680 O O . SER A 1 89 ? -9.234 -15.203 0.492 1 97.94 89 SER A O 1
ATOM 682 N N . LEU A 1 90 ? -9.266 -15.469 2.697 1 97.62 90 LEU A N 1
ATOM 683 C CA . LEU A 1 90 ? -7.883 -15.945 2.715 1 97.62 90 LEU A CA 1
ATOM 684 C C . LEU A 1 90 ? -7.754 -17.266 1.954 1 97.62 90 LEU A C 1
ATOM 686 O O . LEU A 1 90 ? -6.727 -17.531 1.325 1 97.62 90 LEU A O 1
ATOM 690 N N . GLY A 1 91 ? -8.781 -18.125 2.082 1 98.06 91 GLY A N 1
ATOM 691 C CA . GLY A 1 91 ? -8.781 -19.391 1.383 1 98.06 91 GLY A CA 1
ATOM 692 C C . GLY A 1 91 ? -8.664 -19.25 -0.123 1 98.06 91 GLY A C 1
ATOM 693 O O . GLY A 1 91 ? -8.148 -20.141 -0.801 1 98.06 91 GLY A O 1
ATOM 694 N N . ASP A 1 92 ? -9.094 -18.109 -0.666 1 98.56 92 ASP A N 1
ATOM 695 C CA . ASP A 1 92 ? -9.047 -17.875 -2.104 1 98.56 92 ASP A CA 1
ATOM 696 C C . ASP A 1 92 ? -7.602 -17.797 -2.6 1 98.56 92 ASP A C 1
ATOM 698 O O . ASP A 1 92 ? -7.332 -18.016 -3.781 1 98.56 92 ASP A O 1
ATOM 702 N N . LEU A 1 93 ? -6.645 -17.5 -1.725 1 98.56 93 LEU A N 1
ATOM 703 C CA . LEU A 1 93 ? -5.246 -17.438 -2.135 1 98.56 93 LEU A CA 1
ATOM 704 C C . LEU A 1 93 ? -4.781 -18.781 -2.695 1 98.56 93 LEU A C 1
ATOM 706 O O . LEU A 1 93 ? -4.113 -18.828 -3.73 1 98.56 93 LEU A O 1
ATOM 710 N N . ASP A 1 94 ? -5.164 -19.844 -1.965 1 98.12 94 ASP A N 1
ATOM 711 C CA . ASP A 1 94 ? -4.809 -21.188 -2.418 1 98.12 94 ASP A CA 1
ATOM 712 C C . ASP A 1 94 ? -5.707 -21.641 -3.566 1 98.12 94 ASP A C 1
ATOM 714 O O . ASP A 1 94 ? -5.223 -22.156 -4.574 1 98.12 94 ASP A O 1
ATOM 718 N N . PHE A 1 95 ? -6.984 -21.375 -3.436 1 98.38 95 PHE A N 1
ATOM 719 C CA . PHE A 1 95 ? -7.965 -21.828 -4.414 1 98.38 95 PHE A CA 1
ATOM 720 C C . PHE A 1 95 ? -7.707 -21.203 -5.773 1 98.38 95 PHE A C 1
ATOM 722 O O . PHE A 1 95 ? -7.945 -21.828 -6.812 1 98.38 95 PHE A O 1
ATOM 729 N N . LYS A 1 96 ? -7.211 -20.047 -5.793 1 98.69 96 LYS A N 1
ATOM 730 C CA . LYS A 1 96 ? -7.02 -19.328 -7.047 1 98.69 96 LYS A CA 1
ATOM 731 C C . LYS A 1 96 ? -5.551 -19.297 -7.449 1 98.69 96 LYS A C 1
ATOM 733 O O . LYS A 1 96 ? -5.152 -18.531 -8.328 1 98.69 96 LYS A O 1
ATOM 738 N N . ASN A 1 97 ? -4.68 -20.047 -6.738 1 98.75 97 ASN A N 1
ATOM 739 C CA . ASN A 1 97 ? -3.281 -20.266 -7.094 1 98.75 97 ASN A CA 1
ATOM 740 C C . ASN A 1 97 ? -2.502 -18.953 -7.164 1 98.75 97 ASN A C 1
ATOM 742 O O . ASN A 1 97 ? -1.717 -18.75 -8.094 1 98.75 97 ASN A O 1
ATOM 746 N N . VAL A 1 98 ? -2.725 -18.062 -6.223 1 98.81 98 VAL A N 1
ATOM 747 C CA . VAL A 1 98 ? -2.08 -16.75 -6.199 1 98.81 98 VAL A CA 1
ATOM 748 C C . VAL A 1 98 ? -0.562 -16.922 -6.168 1 98.81 98 VAL A C 1
ATOM 750 O O . VAL A 1 98 ? 0.157 -16.281 -6.93 1 98.81 98 VAL A O 1
ATOM 753 N N . VAL A 1 99 ? -0.019 -17.844 -5.359 1 98.62 99 VAL A N 1
ATOM 754 C CA . VAL A 1 99 ? 1.419 -18.031 -5.215 1 98.62 99 VAL A CA 1
ATOM 755 C C . VAL A 1 99 ? 2.01 -18.516 -6.535 1 98.62 99 VAL A C 1
ATOM 757 O O . VAL A 1 99 ? 3.1 -18.094 -6.93 1 98.62 99 VAL A O 1
ATOM 760 N N . GL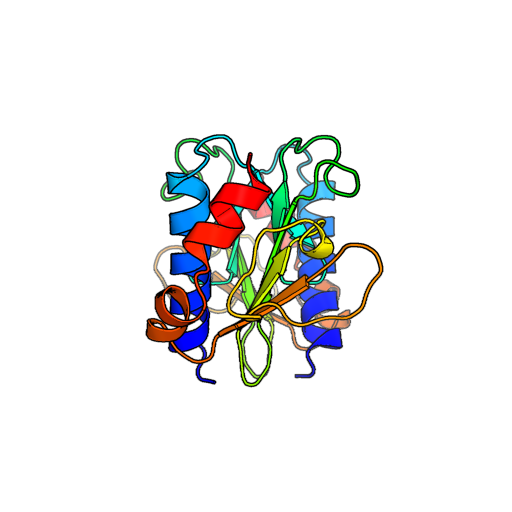Y A 1 100 ? 1.319 -19.406 -7.18 1 98.69 100 GLY A N 1
ATOM 761 C CA . GLY A 1 100 ? 1.77 -19.859 -8.484 1 98.69 100 GLY A CA 1
ATOM 762 C C . GLY A 1 100 ? 1.881 -18.734 -9.5 1 98.69 100 GLY A C 1
ATOM 763 O O . GLY A 1 100 ? 2.852 -18.656 -10.258 1 98.69 100 GLY A O 1
ATOM 764 N N . PHE A 1 101 ? 0.924 -17.828 -9.484 1 98.81 101 PHE A N 1
ATOM 765 C CA . PHE A 1 101 ? 0.944 -16.703 -10.43 1 98.81 101 PHE A CA 1
ATOM 766 C C . PHE A 1 101 ? 2.004 -15.688 -10.031 1 98.81 101 PHE A C 1
ATOM 768 O O . PHE A 1 101 ? 2.662 -15.102 -10.898 1 98.81 101 PHE A O 1
ATOM 775 N N . LEU A 1 102 ? 2.199 -15.461 -8.727 1 98.69 102 LEU A N 1
ATOM 776 C CA . LEU A 1 102 ? 3.285 -14.594 -8.281 1 98.69 102 LEU A CA 1
ATOM 777 C C . LEU A 1 102 ? 4.637 -15.141 -8.742 1 98.69 102 LEU A C 1
ATOM 779 O O . LEU A 1 102 ? 5.496 -14.375 -9.18 1 98.69 102 LEU A O 1
ATOM 783 N N . SER A 1 103 ? 4.82 -16.453 -8.602 1 98.44 103 SER A N 1
ATOM 784 C CA . SER A 1 103 ? 6.062 -17.094 -9.023 1 98.44 103 SER A CA 1
ATOM 785 C C . SER A 1 103 ? 6.332 -16.859 -10.5 1 98.44 103 SER A C 1
ATOM 787 O O . SER A 1 103 ? 7.469 -16.578 -10.898 1 98.44 103 SER A O 1
ATOM 789 N N . GLN A 1 104 ? 5.312 -16.891 -11.273 1 98.44 104 GLN A N 1
ATOM 790 C CA . GLN A 1 104 ? 5.457 -16.641 -12.703 1 98.44 104 GLN A CA 1
ATOM 791 C C . GLN A 1 104 ? 5.73 -15.172 -12.977 1 98.44 104 GLN A C 1
ATOM 793 O O . GLN A 1 104 ? 6.508 -14.836 -13.875 1 98.44 104 GLN A O 1
ATOM 798 N N . ALA A 1 105 ? 5.137 -14.32 -12.25 1 97.94 105 ALA A N 1
ATOM 799 C CA . ALA A 1 105 ? 5.305 -12.875 -12.422 1 97.94 105 ALA A CA 1
ATOM 800 C C . ALA A 1 105 ? 6.746 -12.461 -12.156 1 97.94 105 ALA A C 1
ATOM 802 O O . ALA A 1 105 ? 7.254 -11.516 -12.766 1 97.94 105 ALA A O 1
ATOM 803 N N . PHE A 1 106 ? 7.406 -13.172 -11.188 1 96.25 106 PHE A N 1
ATOM 804 C CA . PHE A 1 106 ? 8.734 -12.789 -10.727 1 96.25 106 PHE A CA 1
ATOM 805 C C . PHE A 1 106 ? 9.812 -13.57 -11.477 1 96.25 106 PHE A C 1
ATOM 807 O O . PHE A 1 106 ? 11.008 -13.375 -11.234 1 96.25 106 PHE A O 1
ATOM 814 N N . ALA A 1 107 ? 9.461 -14.508 -12.312 1 90.31 107 ALA A N 1
ATOM 815 C CA . ALA A 1 107 ? 10.398 -15.336 -13.055 1 90.31 107 ALA A CA 1
ATOM 816 C C . ALA A 1 107 ? 11.188 -14.508 -14.07 1 90.31 107 ALA A C 1
ATOM 818 O O . ALA A 1 107 ? 10.711 -13.477 -14.539 1 90.31 107 ALA A O 1
ATOM 819 N N . MET B 1 1 ? -17.078 6.027 1.214 1 89.62 1 MET B N 1
ATOM 820 C CA . MET B 1 1 ? -16.359 6.801 0.204 1 89.62 1 MET B CA 1
ATOM 821 C C . MET B 1 1 ? -16.094 5.957 -1.037 1 89.62 1 MET B C 1
ATOM 823 O O . MET B 1 1 ? -15.812 4.758 -0.932 1 89.62 1 MET B O 1
ATOM 827 N N . ASP B 1 2 ? -16.203 6.543 -2.271 1 90.44 2 ASP B N 1
ATOM 828 C CA . ASP B 1 2 ? -16.016 5.742 -3.475 1 90.44 2 ASP B CA 1
ATOM 829 C C . ASP B 1 2 ? -14.531 5.438 -3.697 1 90.44 2 ASP B C 1
ATOM 831 O O . ASP B 1 2 ? -13.656 6.18 -3.236 1 90.44 2 ASP B O 1
ATOM 835 N N . GLU B 1 3 ? -14.266 4.387 -4.371 1 90.62 3 GLU B N 1
ATOM 836 C CA . GLU B 1 3 ? -12.922 3.867 -4.574 1 90.62 3 GLU B CA 1
ATOM 837 C C . GLU B 1 3 ? -12.047 4.879 -5.305 1 90.62 3 GLU B C 1
ATOM 839 O O . GLU B 1 3 ? -10.844 4.969 -5.047 1 90.62 3 GLU B O 1
ATOM 844 N N . THR B 1 4 ? -12.602 5.578 -6.234 1 93.06 4 THR B N 1
ATOM 845 C CA . THR B 1 4 ? -11.844 6.562 -7 1 93.06 4 THR B CA 1
ATOM 846 C C . THR B 1 4 ? -11.352 7.691 -6.094 1 93.06 4 THR B C 1
ATOM 848 O O . THR B 1 4 ? -10.203 8.125 -6.199 1 93.06 4 THR B O 1
ATOM 851 N N . THR B 1 5 ? -12.266 8.234 -5.277 1 95.31 5 THR B N 1
ATOM 852 C CA . THR B 1 5 ? -11.883 9.273 -4.324 1 95.31 5 THR B CA 1
ATOM 853 C C . THR B 1 5 ? -10.805 8.758 -3.375 1 95.31 5 THR B C 1
ATOM 855 O O . THR B 1 5 ? -9.812 9.445 -3.123 1 95.31 5 THR B O 1
ATOM 858 N N . LYS B 1 6 ? -10.992 7.605 -2.904 1 95.94 6 LYS B N 1
ATOM 859 C CA . LYS B 1 6 ? -10.023 7 -1.991 1 95.94 6 LYS B CA 1
ATOM 860 C C . LYS B 1 6 ? -8.648 6.895 -2.637 1 95.94 6 LYS B C 1
ATOM 862 O O . LYS B 1 6 ? -7.645 7.297 -2.043 1 95.94 6 LYS B O 1
ATOM 867 N N . SER B 1 7 ? -8.617 6.336 -3.807 1 96.75 7 SER B N 1
ATOM 868 C CA . SER B 1 7 ? -7.352 6.145 -4.5 1 96.75 7 SER B CA 1
ATOM 869 C C . SER B 1 7 ? -6.672 7.48 -4.789 1 96.75 7 SER B C 1
ATOM 871 O O . SER B 1 7 ? -5.449 7.598 -4.695 1 96.75 7 SER B O 1
ATOM 873 N N . THR B 1 8 ? -7.488 8.477 -5.145 1 97.62 8 THR B N 1
ATOM 874 C CA . THR B 1 8 ? -6.926 9.789 -5.441 1 97.62 8 THR B CA 1
ATOM 875 C C . THR B 1 8 ? -6.289 10.406 -4.195 1 97.62 8 THR B C 1
ATOM 877 O O . THR B 1 8 ? -5.211 10.992 -4.27 1 97.62 8 THR B O 1
ATOM 880 N N . ILE B 1 9 ? -6.957 10.281 -3.078 1 98.44 9 ILE B N 1
ATOM 881 C CA . ILE B 1 9 ? -6.41 10.805 -1.828 1 98.44 9 ILE B CA 1
ATOM 882 C C . ILE B 1 9 ? -5.102 10.086 -1.498 1 98.44 9 ILE B C 1
ATOM 884 O O . ILE B 1 9 ? -4.09 10.734 -1.227 1 98.44 9 ILE B O 1
ATOM 888 N N . ILE B 1 10 ? -5.082 8.781 -1.543 1 98.56 10 ILE B N 1
ATOM 889 C CA . ILE B 1 10 ? -3.9 7.988 -1.214 1 98.56 10 ILE B CA 1
ATOM 890 C C . ILE B 1 10 ? -2.746 8.375 -2.139 1 98.56 10 ILE B C 1
ATOM 892 O O . ILE B 1 10 ? -1.638 8.648 -1.675 1 98.56 10 ILE B O 1
ATOM 896 N N . GLU B 1 11 ? -3.047 8.484 -3.43 1 97.94 11 GLU B N 1
ATOM 897 C CA . GLU B 1 11 ? -2.016 8.82 -4.406 1 97.94 11 GLU B CA 1
ATOM 898 C C . GLU B 1 11 ? -1.44 10.211 -4.152 1 97.94 11 GLU B C 1
ATOM 900 O O . GLU B 1 11 ? -0.235 10.422 -4.293 1 97.94 11 GLU B O 1
ATOM 905 N N . THR B 1 12 ? -2.305 11.078 -3.834 1 98.56 12 THR B N 1
ATOM 906 C CA . THR B 1 12 ? -1.852 12.438 -3.592 1 98.56 12 THR B CA 1
ATOM 907 C C . THR B 1 12 ? -0.977 12.508 -2.342 1 98.56 12 THR B C 1
ATOM 909 O O . THR B 1 12 ? 0.057 13.18 -2.336 1 98.56 12 THR B O 1
ATOM 912 N N . VAL B 1 13 ? -1.346 11.82 -1.249 1 98.75 13 VAL B N 1
ATOM 913 C CA . VAL B 1 13 ? -0.543 11.797 -0.03 1 98.75 13 VAL B CA 1
ATOM 914 C C . VAL B 1 13 ? 0.825 11.188 -0.322 1 98.75 13 VAL B C 1
ATOM 916 O O . VAL B 1 13 ? 1.854 11.719 0.097 1 98.75 13 VAL B O 1
ATOM 919 N N . VAL B 1 14 ? 0.88 10.086 -1.025 1 98.25 14 VAL B N 1
ATOM 920 C CA . VAL B 1 14 ? 2.125 9.398 -1.355 1 98.25 14 VAL B CA 1
ATOM 921 C C . VAL B 1 14 ? 3 10.297 -2.223 1 98.25 14 VAL B C 1
ATOM 923 O O . VAL B 1 14 ? 4.211 10.391 -2.008 1 98.25 14 VAL B O 1
ATOM 926 N N . ALA B 1 15 ? 2.352 10.953 -3.176 1 97.5 15 ALA B N 1
ATOM 927 C CA . ALA B 1 15 ? 3.096 11.875 -4.031 1 97.5 15 ALA B CA 1
ATOM 928 C C . ALA B 1 15 ? 3.719 13.008 -3.215 1 97.5 15 ALA B C 1
ATOM 930 O O . ALA B 1 15 ? 4.871 13.383 -3.441 1 97.5 15 ALA B O 1
ATOM 931 N N . ARG B 1 16 ? 2.943 13.555 -2.309 1 98.31 16 ARG B N 1
ATOM 932 C CA . ARG B 1 16 ? 3.461 14.625 -1.464 1 98.31 16 ARG B CA 1
ATOM 933 C C . ARG B 1 16 ? 4.609 14.125 -0.591 1 98.31 16 ARG B C 1
ATOM 935 O O . ARG B 1 16 ? 5.582 14.844 -0.368 1 98.31 16 ARG B O 1
ATOM 942 N N . ALA B 1 17 ? 4.527 12.953 -0.02 1 98.25 17 ALA B N 1
ATOM 943 C CA . ALA B 1 17 ? 5.598 12.367 0.777 1 98.25 17 ALA B CA 1
ATOM 944 C C . ALA B 1 17 ? 6.887 12.242 -0.036 1 98.25 17 ALA B C 1
ATOM 946 O O . ALA B 1 17 ? 7.961 12.625 0.431 1 98.25 17 ALA B O 1
ATOM 947 N N . LYS B 1 18 ? 6.76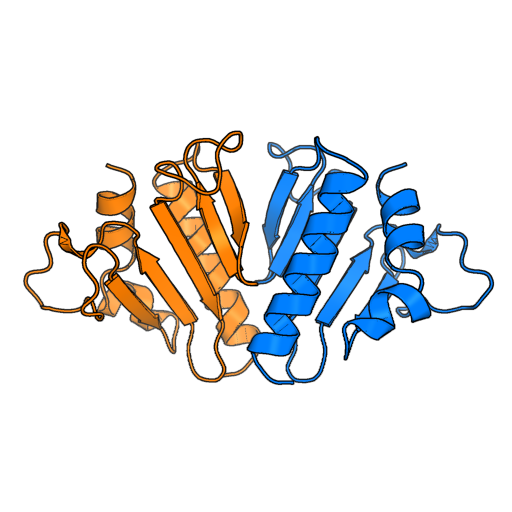6 11.727 -1.269 1 96.19 18 LYS B N 1
ATOM 948 C CA . LYS B 1 18 ? 7.93 11.539 -2.133 1 96.19 18 LYS B CA 1
ATOM 949 C C . LYS B 1 18 ? 8.539 12.883 -2.535 1 96.19 18 LYS B C 1
ATOM 951 O O . LYS B 1 18 ? 9.75 13 -2.693 1 96.19 18 LYS B O 1
ATOM 956 N N . ASP B 1 19 ? 7.66 13.867 -2.77 1 97.38 19 ASP B N 1
ATOM 957 C CA . ASP B 1 19 ? 8.156 15.211 -3.072 1 97.38 19 ASP B CA 1
ATOM 958 C C . ASP B 1 19 ? 8.984 15.758 -1.918 1 97.38 19 ASP B C 1
ATOM 960 O O . ASP B 1 19 ? 10.039 16.375 -2.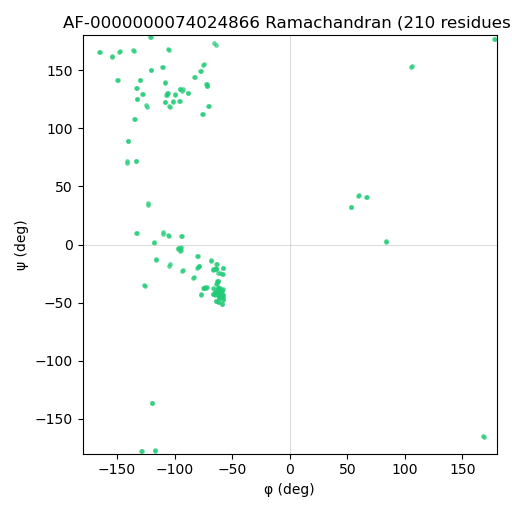139 1 97.38 19 ASP B O 1
ATOM 964 N N . LEU B 1 20 ? 8.531 15.539 -0.722 1 97.88 20 LEU B N 1
ATOM 965 C CA . LEU B 1 20 ? 9.164 16.078 0.481 1 97.88 20 LEU B CA 1
ATOM 966 C C . LEU B 1 20 ? 10.445 15.305 0.805 1 97.88 20 LEU B C 1
ATOM 968 O O . LEU B 1 20 ? 11.414 15.891 1.288 1 97.88 20 LEU B O 1
ATOM 972 N N . ARG B 1 21 ? 10.461 13.977 0.599 1 97 21 ARG B N 1
ATOM 973 C CA . ARG B 1 21 ? 11.594 13.102 0.865 1 97 21 ARG B CA 1
ATOM 974 C C . ARG B 1 21 ? 11.742 12.047 -0.229 1 97 21 ARG B C 1
ATOM 976 O O . ARG B 1 21 ? 11.297 10.914 -0.068 1 97 21 ARG B O 1
ATOM 983 N N . PRO B 1 22 ? 12.492 12.391 -1.279 1 94.56 22 PRO B N 1
ATOM 984 C CA . PRO B 1 22 ? 12.648 11.477 -2.414 1 94.56 22 PRO B CA 1
ATOM 985 C C . PRO B 1 22 ? 13.227 10.125 -2.01 1 94.56 22 PRO B C 1
ATOM 987 O O . PRO B 1 22 ? 12.961 9.117 -2.668 1 94.56 22 PRO B O 1
ATOM 990 N N . GLY B 1 23 ? 13.875 10.062 -0.888 1 92.75 23 GLY B N 1
ATOM 991 C CA . GLY B 1 23 ? 14.508 8.836 -0.45 1 92.75 23 GLY B CA 1
ATOM 992 C C . GLY B 1 23 ? 13.633 8 0.467 1 92.75 23 GLY B C 1
ATOM 993 O O . GLY B 1 23 ? 14.07 6.969 0.981 1 92.75 23 GLY B O 1
ATOM 994 N N . ILE B 1 24 ? 12.352 8.43 0.623 1 95.69 24 ILE B N 1
ATOM 995 C CA . ILE B 1 24 ? 11.461 7.664 1.488 1 95.69 24 ILE B CA 1
ATOM 996 C C . ILE B 1 24 ? 11.086 6.352 0.81 1 95.69 24 ILE B C 1
ATOM 998 O O . ILE B 1 24 ? 10.844 6.312 -0.4 1 95.69 24 ILE B O 1
ATOM 1002 N N . TYR B 1 25 ? 11.07 5.309 1.545 1 94.69 25 TYR B N 1
ATOM 1003 C CA . TYR B 1 25 ? 10.664 4.008 1.028 1 94.69 25 TYR B CA 1
ATOM 1004 C C . TYR B 1 25 ? 9.188 3.746 1.315 1 94.69 25 TYR B C 1
ATOM 1006 O O . TYR B 1 25 ? 8.703 4.02 2.418 1 94.69 25 TYR B O 1
ATOM 1014 N N . ILE B 1 26 ? 8.562 3.293 0.29 1 96.19 26 ILE B N 1
ATOM 1015 C CA . ILE B 1 26 ? 7.168 2.879 0.43 1 96.19 26 ILE B CA 1
ATOM 1016 C C . ILE B 1 26 ? 7.105 1.409 0.836 1 96.19 26 ILE B C 1
ATOM 1018 O O . ILE B 1 26 ? 7.848 0.58 0.307 1 96.19 26 ILE B O 1
ATOM 1022 N N . GLY B 1 27 ? 6.355 1.109 1.844 1 95.5 27 GLY B N 1
ATOM 1023 C CA . GLY B 1 27 ? 6.102 -0.249 2.297 1 95.5 27 GLY B CA 1
ATOM 1024 C C . GLY B 1 27 ? 4.625 -0.56 2.459 1 95.5 27 GLY B C 1
ATOM 1025 O O . GLY B 1 27 ? 3.771 0.227 2.045 1 95.5 27 GLY B O 1
ATOM 1026 N N . SER B 1 28 ? 4.352 -1.749 2.9 1 95.88 28 SER B N 1
ATOM 1027 C CA . SER B 1 28 ? 2.998 -2.225 3.164 1 95.88 28 SER B CA 1
ATOM 1028 C C . SER B 1 28 ? 2.904 -2.906 4.523 1 95.88 28 SER B C 1
ATOM 1030 O O . SER B 1 28 ? 3.672 -3.826 4.816 1 95.88 28 SER B O 1
ATOM 1032 N N . LYS B 1 29 ? 1.957 -2.352 5.25 1 94.81 29 LYS B N 1
ATOM 1033 C CA . LYS B 1 29 ? 1.604 -2.947 6.535 1 94.81 29 LYS B CA 1
ATOM 1034 C C . LYS B 1 29 ? 0.13 -2.721 6.863 1 94.81 29 LYS B C 1
ATOM 1036 O O . LYS B 1 29 ? -0.405 -1.637 6.621 1 94.81 29 LYS B O 1
ATOM 1041 N N . TYR B 1 30 ? -0.433 -3.791 7.453 1 93.25 30 TYR B N 1
ATOM 1042 C CA . TYR B 1 30 ? -1.823 -3.732 7.887 1 93.25 30 TYR B CA 1
ATOM 1043 C C . TYR B 1 30 ? -2.734 -3.295 6.746 1 93.25 30 TYR B C 1
ATOM 1045 O O . TYR B 1 30 ? -3.676 -2.525 6.957 1 93.25 30 TYR B O 1
ATOM 1053 N N . GLY B 1 31 ? -2.391 -3.641 5.566 1 94.38 31 GLY B N 1
ATOM 1054 C CA . GLY B 1 31 ? -3.244 -3.42 4.41 1 94.38 31 GLY B CA 1
ATOM 1055 C C . GLY B 1 31 ? -3.115 -2.025 3.828 1 94.38 31 GLY B C 1
ATOM 1056 O O . GLY B 1 31 ? -3.846 -1.66 2.904 1 94.38 31 GLY B O 1
ATOM 1057 N N . GLY B 1 32 ? -2.227 -1.223 4.402 1 96.75 32 GLY B N 1
ATOM 1058 C CA . GLY B 1 32 ? -2.051 0.144 3.938 1 96.75 32 GLY B CA 1
ATOM 1059 C C . GLY B 1 32 ? -0.663 0.413 3.387 1 96.75 32 GLY B C 1
ATOM 1060 O O . GLY B 1 32 ? 0.111 -0.519 3.158 1 96.75 32 GLY B O 1
ATOM 1061 N N . THR B 1 33 ? -0.444 1.672 3.004 1 97.88 33 THR B N 1
ATOM 1062 C CA . THR B 1 33 ? 0.827 2.17 2.49 1 97.88 33 THR B CA 1
ATOM 1063 C C . THR B 1 33 ? 1.646 2.812 3.605 1 97.88 33 THR B C 1
ATOM 1065 O O . THR B 1 33 ? 1.174 3.732 4.277 1 97.88 33 THR B O 1
ATOM 1068 N N . THR B 1 34 ? 2.881 2.289 3.779 1 97.81 34 THR B N 1
ATOM 1069 C CA . THR B 1 34 ? 3.686 2.84 4.863 1 97.81 34 THR B CA 1
ATOM 1070 C C . THR B 1 34 ? 4.859 3.645 4.312 1 97.81 34 THR B C 1
ATOM 1072 O O . THR B 1 34 ? 5.281 3.438 3.174 1 97.81 34 THR B O 1
ATOM 1075 N N . PHE B 1 35 ? 5.305 4.59 5.055 1 98.25 35 PHE B N 1
ATOM 1076 C CA . PHE B 1 35 ? 6.512 5.383 4.84 1 98.25 35 PHE B CA 1
ATOM 1077 C C . PHE B 1 35 ? 7.629 4.93 5.77 1 98.25 35 PHE B C 1
ATOM 1079 O O . PHE B 1 35 ? 7.504 5.035 6.992 1 98.25 35 PHE B O 1
ATOM 1086 N N . VAL B 1 36 ? 8.711 4.469 5.176 1 96.69 36 VAL B N 1
ATOM 1087 C CA . VAL B 1 36 ? 9.797 3.859 5.934 1 96.69 36 VAL B CA 1
ATOM 1088 C C . VAL B 1 36 ? 11.133 4.492 5.531 1 96.69 36 VAL B C 1
ATOM 1090 O O . VAL B 1 36 ? 11.367 4.746 4.348 1 96.69 36 VAL B O 1
ATOM 1093 N N . THR B 1 37 ? 12.016 4.699 6.504 1 95.44 37 THR B N 1
ATOM 1094 C CA . THR B 1 37 ? 13.281 5.363 6.215 1 95.44 37 THR B CA 1
ATOM 1095 C C . THR B 1 37 ? 14.375 4.34 5.922 1 95.44 37 THR B C 1
ATOM 1097 O O . THR B 1 37 ? 15.406 4.676 5.336 1 95.44 37 THR B O 1
ATOM 1100 N N . ASP B 1 38 ? 14.164 3.121 6.414 1 92 38 ASP B N 1
ATOM 1101 C CA . ASP B 1 38 ? 15.078 2.012 6.172 1 92 38 ASP B CA 1
ATOM 1102 C C . ASP B 1 38 ? 14.312 0.746 5.785 1 92 38 ASP B C 1
ATOM 1104 O O . ASP B 1 38 ? 13.727 0.084 6.645 1 92 38 ASP B O 1
ATOM 1108 N N . PRO B 1 39 ? 14.398 0.38 4.523 1 85.62 39 PRO B N 1
ATOM 1109 C CA . PRO B 1 39 ? 13.602 -0.763 4.07 1 85.62 39 PRO B CA 1
ATOM 1110 C C . PRO B 1 39 ? 14.078 -2.086 4.664 1 85.62 39 PRO B C 1
ATOM 1112 O O . PRO B 1 39 ? 13.344 -3.078 4.637 1 85.62 39 PRO B O 1
ATOM 1115 N N . ALA B 1 40 ? 15.25 -2.08 5.258 1 86.75 40 ALA B N 1
ATOM 1116 C CA . ALA B 1 40 ? 15.781 -3.291 5.883 1 86.75 40 ALA B CA 1
ATOM 1117 C C . ALA B 1 40 ? 15.172 -3.498 7.266 1 86.75 40 ALA B C 1
ATOM 1119 O O . ALA B 1 40 ? 15.203 -4.609 7.805 1 86.75 40 ALA B O 1
ATOM 1120 N N . GLN B 1 41 ? 14.641 -2.496 7.852 1 88.31 41 GLN B N 1
ATOM 1121 C CA . GLN B 1 41 ? 13.992 -2.529 9.156 1 88.31 41 GLN B CA 1
ATOM 1122 C C . GLN B 1 41 ? 12.656 -1.799 9.125 1 88.31 41 GLN B C 1
ATOM 1124 O O . GLN B 1 41 ? 12.477 -0.796 9.82 1 88.31 41 GLN B O 1
ATOM 1129 N N . PRO B 1 42 ? 11.711 -2.393 8.484 1 85.06 42 PRO B N 1
ATOM 1130 C CA . PRO B 1 42 ? 10.492 -1.642 8.172 1 85.06 42 PRO B CA 1
ATOM 1131 C C . PRO B 1 42 ? 9.539 -1.55 9.367 1 85.06 42 PRO B C 1
ATOM 1133 O O . PRO B 1 42 ? 8.609 -0.738 9.352 1 85.06 42 PRO B O 1
ATOM 1136 N N . ASP B 1 43 ? 9.727 -2.244 10.438 1 82 43 ASP B N 1
ATOM 1137 C CA . ASP B 1 43 ? 8.742 -2.352 11.508 1 82 43 ASP B CA 1
ATOM 1138 C C . ASP B 1 43 ? 9.219 -1.618 12.766 1 82 43 ASP B C 1
ATOM 1140 O O . ASP B 1 43 ? 8.594 -1.72 13.82 1 82 43 ASP B O 1
ATOM 1144 N N . SER B 1 44 ? 10.211 -0.885 12.695 1 83.5 44 SER B N 1
ATOM 1145 C CA . SER B 1 44 ? 10.773 -0.272 13.891 1 83.5 44 SER B CA 1
ATOM 1146 C C . SER B 1 44 ? 10.758 1.25 13.797 1 83.5 44 SER B C 1
ATOM 1148 O O . SER B 1 44 ? 9.75 1.84 13.398 1 83.5 44 SER B O 1
ATOM 1150 N N . ILE B 1 45 ? 11.875 1.808 14.211 1 85.44 45 ILE B N 1
ATOM 1151 C CA . ILE B 1 45 ? 12.031 3.258 14.242 1 85.44 45 ILE B CA 1
ATOM 1152 C C . ILE B 1 45 ? 11.961 3.82 12.828 1 85.44 45 ILE B C 1
ATOM 1154 O O . ILE B 1 45 ? 11.641 4.996 12.633 1 85.44 45 ILE B O 1
ATOM 1158 N N . SER B 1 46 ? 12.125 2.93 11.906 1 94.56 46 SER B N 1
ATOM 1159 C CA . SER B 1 46 ? 12.172 3.406 10.531 1 94.56 46 SER B CA 1
ATOM 1160 C C . SER B 1 46 ? 10.766 3.699 10 1 94.56 46 SER B C 1
ATOM 1162 O O . SER B 1 46 ? 10.609 4.383 8.984 1 94.56 46 SER B O 1
ATOM 1164 N N . LEU B 1 47 ? 9.734 3.148 10.648 1 96.75 47 LEU B N 1
ATOM 1165 C CA . LEU B 1 47 ? 8.352 3.434 10.266 1 96.75 47 LEU B CA 1
ATOM 1166 C C . LEU B 1 47 ? 7.934 4.82 10.742 1 96.75 47 LEU B C 1
ATOM 1168 O O . LEU B 1 47 ? 7.742 5.035 11.945 1 96.75 47 LEU B O 1
ATOM 1172 N N . VAL B 1 48 ? 7.707 5.742 9.852 1 97.19 48 VAL B N 1
ATOM 1173 C CA . VAL B 1 48 ? 7.461 7.117 10.266 1 97.19 48 VAL B CA 1
ATOM 1174 C C . VAL B 1 48 ? 5.973 7.438 10.141 1 97.19 48 VAL B C 1
ATOM 1176 O O . VAL B 1 48 ? 5.492 8.422 10.711 1 97.19 48 VAL B O 1
ATOM 1179 N N . GLY B 1 49 ? 5.25 6.625 9.367 1 97.81 49 GLY B N 1
ATOM 1180 C CA . GLY B 1 49 ? 3.828 6.844 9.148 1 97.81 49 GLY B CA 1
ATOM 1181 C C . GLY B 1 49 ? 3.256 5.984 8.039 1 97.81 49 GLY B C 1
ATOM 1182 O O . GLY B 1 49 ? 3.846 4.969 7.668 1 97.81 49 GLY B O 1
ATOM 1183 N N . GLY B 1 50 ? 2.059 6.375 7.613 1 98.06 50 GLY B N 1
ATOM 1184 C CA . GLY B 1 50 ? 1.406 5.645 6.535 1 98.06 50 GLY B CA 1
ATOM 1185 C C . GLY B 1 50 ? 0.033 6.191 6.195 1 98.06 50 GLY B C 1
ATOM 1186 O O . GLY B 1 50 ? -0.426 7.16 6.801 1 98.06 50 GLY B O 1
ATOM 1187 N N . VAL B 1 51 ? -0.554 5.586 5.188 1 98.62 51 VAL B N 1
ATOM 1188 C CA . VAL B 1 51 ? -1.876 5.941 4.684 1 98.62 51 VAL B CA 1
ATOM 1189 C C . VAL B 1 51 ? -2.754 4.691 4.609 1 98.62 51 VAL B C 1
ATOM 1191 O O . VAL B 1 51 ? -2.326 3.654 4.098 1 98.62 51 VAL B O 1
ATOM 1194 N N . TYR B 1 52 ? -3.939 4.762 5.156 1 96.81 52 TYR B N 1
ATOM 1195 C CA . TYR B 1 52 ? -4.84 3.623 5.289 1 96.81 52 TYR B CA 1
ATOM 1196 C C . TYR B 1 52 ? -6.25 3.99 4.84 1 96.81 52 TYR B C 1
ATOM 1198 O O . TYR B 1 52 ? -6.781 5.031 5.234 1 96.81 52 TYR B O 1
ATOM 1206 N N . ALA B 1 53 ? -6.82 3.115 4.074 1 95.31 53 ALA B N 1
ATOM 1207 C CA . ALA B 1 53 ? -8.188 3.328 3.598 1 95.31 53 ALA B CA 1
ATOM 1208 C C . ALA B 1 53 ? -9.203 2.658 4.52 1 95.31 53 ALA B C 1
ATOM 1210 O O . ALA B 1 53 ? -9.016 1.508 4.9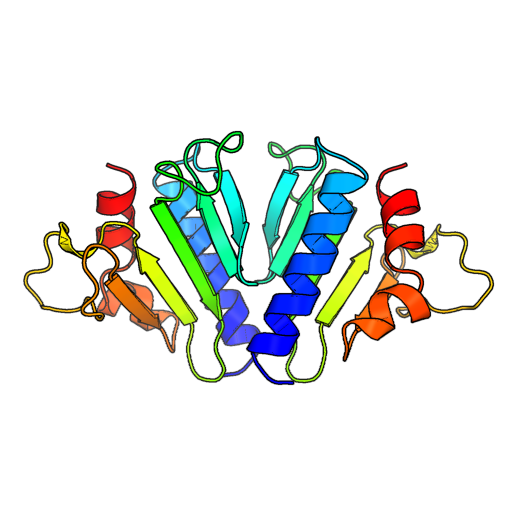22 1 95.31 53 ALA B O 1
ATOM 1211 N N . TYR B 1 54 ? -10.211 3.408 4.863 1 93.38 54 TYR B N 1
ATOM 1212 C CA . TYR B 1 54 ? -11.391 2.92 5.574 1 93.38 54 TYR B CA 1
ATOM 1213 C C . TYR B 1 54 ? -12.656 3.152 4.758 1 93.38 54 TYR B C 1
ATOM 1215 O O . TYR B 1 54 ? -12.594 3.658 3.637 1 93.38 54 TYR B O 1
ATOM 1223 N N . LYS B 1 55 ? -13.734 2.715 5.312 1 90.62 55 LYS B N 1
ATOM 1224 C CA . LYS B 1 55 ? -15.008 2.799 4.605 1 90.62 55 LYS B CA 1
ATOM 1225 C C . LYS B 1 55 ? -15.344 4.246 4.25 1 90.62 55 LYS B C 1
ATOM 1227 O O . LYS B 1 55 ? -15.734 4.535 3.115 1 90.62 55 LYS B O 1
ATOM 1232 N N . ASP B 1 56 ? -15.125 5.18 5.234 1 94.81 56 ASP B N 1
ATOM 1233 C CA . ASP B 1 56 ? -15.695 6.512 5.055 1 94.81 56 ASP B CA 1
ATOM 1234 C C . ASP B 1 56 ? -14.594 7.57 4.977 1 94.81 56 ASP B C 1
ATOM 1236 O O . ASP B 1 56 ? -14.883 8.758 4.793 1 94.81 56 ASP B O 1
ATOM 1240 N N . TYR B 1 57 ? -13.328 7.109 5.047 1 97.12 57 TYR B N 1
ATOM 1241 C CA . TYR B 1 57 ? -12.234 8.078 5.047 1 97.12 57 TYR B CA 1
ATOM 1242 C C . TYR B 1 57 ? -10.898 7.398 4.773 1 97.12 57 TYR B C 1
ATOM 1244 O O . TYR B 1 57 ? -10.82 6.168 4.758 1 97.12 57 TYR B O 1
ATOM 1252 N N . VAL B 1 58 ? -9.93 8.211 4.461 1 98.06 58 VAL B N 1
ATOM 1253 C CA . VAL B 1 58 ? -8.523 7.812 4.422 1 98.06 58 VAL B CA 1
ATOM 1254 C C . VAL B 1 58 ? -7.785 8.406 5.621 1 98.06 58 VAL B C 1
ATOM 1256 O O . VAL B 1 58 ? -7.914 9.602 5.91 1 98.06 58 VAL B O 1
ATOM 1259 N N . SER B 1 59 ? -7.086 7.574 6.34 1 98.56 59 SER B N 1
ATOM 1260 C CA . SER B 1 59 ? -6.312 8.031 7.492 1 98.56 59 SER B CA 1
ATOM 1261 C C . SER B 1 59 ? -4.84 8.203 7.133 1 98.56 59 SER B C 1
ATOM 1263 O O . SER B 1 59 ? -4.25 7.336 6.484 1 98.56 59 SER B O 1
ATOM 1265 N N . VAL B 1 60 ? -4.305 9.297 7.445 1 98.94 60 VAL B N 1
ATOM 1266 C CA . VAL B 1 60 ? -2.854 9.461 7.43 1 98.94 60 VAL B CA 1
ATOM 1267 C C . VAL B 1 60 ? -2.309 9.383 8.852 1 98.94 60 VAL B C 1
ATOM 1269 O O . VAL B 1 60 ? -2.703 10.164 9.719 1 98.94 60 VAL B O 1
ATOM 1272 N N . GLU B 1 61 ? -1.413 8.477 9.039 1 98.75 61 GLU B N 1
ATOM 1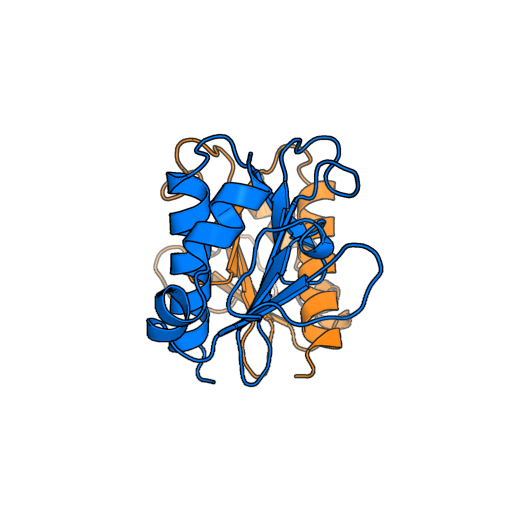273 C CA . GLU B 1 61 ? -0.872 8.172 10.359 1 98.75 61 GLU B CA 1
ATOM 1274 C C . GLU B 1 61 ? 0.569 8.656 10.492 1 98.75 61 GLU B C 1
ATOM 1276 O O . GLU B 1 61 ? 1.364 8.516 9.562 1 98.75 61 GLU B O 1
ATOM 1281 N N . PHE B 1 62 ? 0.867 9.188 11.648 1 98.75 62 PHE B N 1
ATOM 1282 C CA . PHE B 1 62 ? 2.209 9.656 11.969 1 98.75 62 PHE B CA 1
ATOM 1283 C C . PHE B 1 62 ? 2.723 8.992 13.242 1 98.75 62 PHE B C 1
ATOM 1285 O O . PHE B 1 62 ? 2.182 9.219 14.328 1 98.75 62 PHE B O 1
ATOM 1292 N N . SER B 1 63 ? 3.818 8.273 13.156 1 98 63 SER B N 1
ATOM 1293 C CA . SER B 1 63 ? 4.324 7.438 14.234 1 98 63 SER B CA 1
ATOM 1294 C C . SER B 1 63 ? 4.699 8.273 15.453 1 98 63 SER B C 1
ATOM 1296 O O . SER B 1 63 ? 4.539 7.828 16.594 1 98 63 SER B O 1
ATOM 1298 N N . LYS B 1 64 ? 5.137 9.461 15.281 1 98.06 64 LYS B N 1
ATOM 1299 C CA . LYS B 1 64 ? 5.535 10.352 16.375 1 98.06 64 LYS B CA 1
ATOM 1300 C C . LYS B 1 64 ? 4.746 11.656 16.328 1 98.06 64 LYS B C 1
ATOM 1302 O O . LYS B 1 64 ? 5.301 12.727 16.578 1 98.06 64 LYS B O 1
ATOM 1307 N N . GLY B 1 65 ? 3.467 11.516 15.922 1 98.44 65 GLY B N 1
ATOM 1308 C CA . GLY B 1 65 ? 2.627 12.695 15.75 1 98.44 65 GLY B CA 1
ATOM 1309 C C . GLY B 1 65 ? 2.42 13.469 17.031 1 98.44 65 GLY B C 1
ATOM 1310 O O . GLY B 1 65 ? 2.16 14.68 17 1 98.44 65 GLY B O 1
ATOM 1311 N N . ALA B 1 66 ? 2.539 12.828 18.188 1 98.44 66 ALA B N 1
ATOM 1312 C CA . ALA B 1 66 ? 2.338 13.469 19.484 1 98.44 66 ALA B CA 1
ATOM 1313 C C . ALA B 1 66 ? 3.381 14.555 19.734 1 98.44 66 ALA B C 1
ATOM 1315 O O . ALA B 1 66 ? 3.154 15.477 20.516 1 98.44 66 ALA B O 1
ATOM 1316 N N . GLU B 1 67 ? 4.434 14.477 19.047 1 98.31 67 GLU B N 1
ATOM 1317 C CA . GLU B 1 67 ? 5.539 15.414 19.234 1 98.31 67 GLU B CA 1
ATOM 1318 C C . GLU B 1 67 ? 5.445 16.578 18.234 1 98.31 67 GLU B C 1
ATOM 1320 O O . GLU B 1 67 ? 6.242 17.516 18.297 1 98.31 67 GLU B O 1
ATOM 1325 N N . PHE B 1 68 ? 4.465 16.547 17.344 1 98.62 68 PHE B N 1
ATOM 1326 C CA . PHE B 1 68 ? 4.391 17.531 16.266 1 98.62 68 PHE B CA 1
ATOM 1327 C C . PHE B 1 68 ? 3.865 18.859 16.797 1 98.62 68 PHE B C 1
ATOM 1329 O O . PHE B 1 68 ? 3.098 18.891 17.766 1 98.62 68 PHE B O 1
ATOM 1336 N N . ASP B 1 69 ? 4.309 19.938 16.188 1 98.62 69 ASP B N 1
ATOM 1337 C CA . ASP B 1 69 ? 3.631 21.219 16.344 1 98.62 69 ASP B CA 1
ATOM 1338 C C . ASP B 1 69 ? 2.279 21.219 15.625 1 98.62 69 ASP B C 1
ATOM 1340 O O . ASP B 1 69 ? 2.213 20.984 14.414 1 98.62 69 ASP B O 1
ATOM 1344 N N . ASP B 1 70 ? 1.296 21.406 16.344 1 98.44 70 ASP B N 1
ATOM 1345 C CA . ASP B 1 70 ? -0.073 21.406 15.836 1 98.44 70 ASP B CA 1
ATOM 1346 C C . ASP B 1 70 ? -0.913 22.484 16.516 1 98.44 70 ASP B C 1
ATOM 1348 O O . ASP B 1 70 ? -1.875 22.172 17.234 1 98.44 70 ASP B O 1
ATOM 1352 N N . PRO B 1 71 ? -0.73 23.688 16.266 1 98.31 71 PRO B N 1
ATOM 1353 C CA . PRO B 1 71 ? -1.39 24.781 17 1 98.31 71 PRO B CA 1
ATOM 1354 C C . PRO B 1 71 ? -2.902 24.797 16.781 1 98.31 71 PRO B C 1
ATOM 1356 O O . PRO B 1 71 ? -3.641 25.328 17.609 1 98.31 71 PRO B O 1
ATOM 1359 N N . ASN B 1 72 ? -3.402 24.203 15.734 1 98.06 72 ASN B N 1
ATOM 1360 C CA . ASN B 1 72 ? -4.828 24.234 15.438 1 98.06 72 ASN B CA 1
ATOM 1361 C C . ASN B 1 72 ? -5.527 22.969 15.938 1 98.06 72 ASN B C 1
ATOM 1363 O O . ASN B 1 72 ? -6.734 22.812 15.75 1 98.06 72 ASN B O 1
ATOM 1367 N N . GLY B 1 73 ? -4.758 22.016 16.484 1 98.31 73 GLY B N 1
ATOM 1368 C CA . GLY B 1 73 ? -5.336 20.828 17.078 1 98.31 73 GLY B CA 1
ATOM 1369 C C . GLY B 1 73 ? -6.008 19.922 16.062 1 98.31 73 GLY B C 1
ATOM 1370 O O . GLY B 1 73 ? -7.117 19.438 16.281 1 98.31 73 GLY B O 1
ATOM 1371 N N . LEU B 1 74 ? -5.375 19.75 14.891 1 98.69 74 LEU B N 1
ATOM 1372 C CA . LEU B 1 74 ? -5.961 18.984 13.789 1 98.69 74 LEU B CA 1
ATOM 1373 C C . LEU B 1 74 ? -5.727 17.5 13.969 1 98.69 74 LEU B C 1
ATOM 1375 O O . LEU B 1 74 ? -6.5 16.672 13.469 1 98.69 74 LEU B O 1
ATOM 1379 N N . LEU B 1 75 ? -4.625 17.156 14.656 1 98.81 75 LEU B N 1
ATOM 1380 C CA . LEU B 1 75 ? -4.273 15.758 14.844 1 98.81 75 LEU B CA 1
ATOM 1381 C C . LEU B 1 75 ? -5.223 15.094 15.836 1 98.81 75 LEU B C 1
ATOM 1383 O O . LEU B 1 75 ? -5.598 15.688 16.844 1 98.81 75 LEU B O 1
ATOM 1387 N N . GLU B 1 76 ? -5.613 13.922 15.469 1 98.75 76 GLU B N 1
ATOM 1388 C CA . GLU B 1 76 ? -6.441 13.07 16.312 1 98.75 76 GLU B CA 1
ATOM 1389 C C . GLU B 1 76 ? -5.625 11.93 16.922 1 98.75 76 GLU B C 1
ATOM 1391 O O . GLU B 1 76 ? -4.531 11.625 16.438 1 98.75 76 GLU B O 1
ATOM 1396 N N . GLY B 1 77 ? -6.176 11.25 17.891 1 97.81 77 GLY B N 1
ATOM 1397 C CA . GLY B 1 77 ? -5.5 10.141 18.547 1 97.81 77 GLY B CA 1
ATOM 1398 C C . GLY B 1 77 ? -5.008 10.484 19.938 1 97.81 77 GLY B C 1
ATOM 1399 O O . GLY B 1 77 ? -4.652 11.633 20.203 1 97.81 77 GLY B O 1
ATOM 1400 N N . LYS B 1 78 ? -4.879 9.508 20.797 1 96.69 78 LYS B N 1
ATOM 1401 C CA . LYS B 1 78 ? -4.504 9.711 22.203 1 96.69 78 LYS B CA 1
ATOM 1402 C C . LYS B 1 78 ? -3.412 8.734 22.625 1 96.69 78 LYS B C 1
ATOM 1404 O O . LYS B 1 78 ? -3.133 8.578 23.812 1 96.69 78 LYS B O 1
ATOM 1409 N N . GLY B 1 79 ? -2.857 8.039 21.672 1 95.62 79 GLY B N 1
ATOM 1410 C CA . GLY B 1 79 ? -1.779 7.113 21.984 1 95.62 79 GLY B CA 1
ATOM 1411 C C . GLY B 1 79 ? -0.536 7.809 22.516 1 95.62 79 GLY B C 1
ATOM 1412 O O . GLY B 1 79 ? -0.457 9.039 22.516 1 95.62 79 GLY B O 1
ATOM 14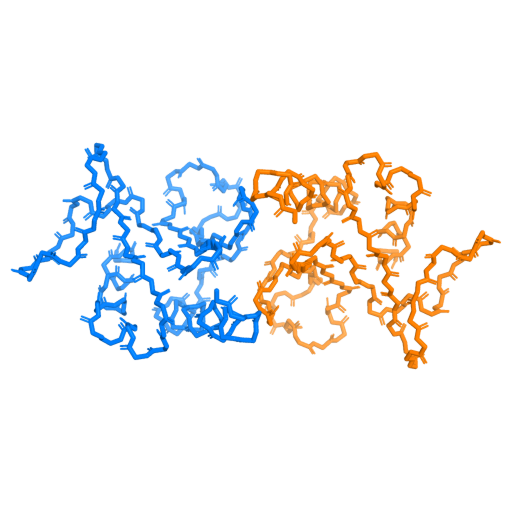13 N N . LYS B 1 80 ? 0.331 7.004 22.938 1 97.19 80 LYS B N 1
ATOM 1414 C CA . LYS B 1 80 ? 1.565 7.547 23.5 1 97.19 80 LYS B CA 1
ATOM 1415 C C . LYS B 1 80 ? 2.322 8.367 22.453 1 97.19 80 LYS B C 1
ATOM 1417 O O . LYS B 1 80 ? 2.811 9.461 22.766 1 97.19 80 LYS B O 1
ATOM 1422 N N . ALA B 1 81 ? 2.422 7.855 21.203 1 97.44 81 ALA B N 1
ATOM 1423 C CA . ALA B 1 81 ? 3.264 8.516 20.219 1 97.44 81 ALA B CA 1
ATOM 1424 C C . ALA B 1 81 ? 2.475 8.82 18.938 1 97.44 81 ALA B C 1
ATOM 1426 O O . ALA B 1 81 ? 2.6 9.914 18.375 1 97.44 81 ALA B O 1
ATOM 1427 N N . ARG B 1 82 ? 1.575 8.008 18.547 1 97.88 82 ARG B N 1
ATOM 1428 C CA . ARG B 1 82 ? 0.954 8.086 17.234 1 97.88 82 ARG B CA 1
ATOM 1429 C C . ARG B 1 82 ? -0.177 9.109 17.219 1 97.88 82 ARG B C 1
ATOM 1431 O O . ARG B 1 82 ? -0.917 9.234 18.203 1 97.88 82 ARG B O 1
ATOM 1438 N N . ARG B 1 83 ? -0.386 9.852 16.125 1 98.81 83 ARG B N 1
ATOM 1439 C CA . ARG B 1 83 ? -1.527 10.695 15.773 1 98.81 83 ARG B CA 1
ATOM 1440 C C . ARG B 1 83 ? -1.941 10.477 14.32 1 98.81 83 ARG B C 1
ATOM 1442 O O . ARG B 1 83 ? -1.229 9.82 13.555 1 98.81 83 ARG B O 1
ATOM 1449 N N . HIS B 1 84 ? -3.107 10.977 13.984 1 98.94 84 HIS B N 1
ATOM 1450 C CA . HIS B 1 84 ? -3.576 10.812 12.617 1 98.94 84 HIS B CA 1
ATOM 1451 C C . HIS B 1 84 ? -4.555 11.922 12.234 1 98.94 84 HIS B C 1
ATOM 1453 O O . HIS B 1 84 ? -5.02 12.672 13.094 1 98.94 84 HIS B O 1
ATOM 1459 N N . VAL B 1 85 ? -4.754 12.086 10.992 1 98.94 85 VAL B N 1
ATOM 1460 C CA . VAL B 1 85 ? -5.863 12.852 10.438 1 98.94 85 VAL B CA 1
ATOM 1461 C C . VAL B 1 85 ? -6.715 11.961 9.539 1 98.94 85 VAL B C 1
ATOM 1463 O O . VAL B 1 85 ? -6.207 11.008 8.938 1 98.94 85 VAL B O 1
ATOM 1466 N N . LYS B 1 86 ? -8.008 12.242 9.438 1 98.69 86 LYS B N 1
ATOM 1467 C CA . LYS B 1 86 ? -8.938 11.555 8.547 1 98.69 86 LYS B CA 1
ATOM 1468 C C . LYS B 1 86 ? -9.352 12.453 7.383 1 98.69 86 LYS B C 1
ATOM 1470 O O . LYS B 1 86 ? -9.805 13.586 7.594 1 98.69 86 LYS B O 1
ATOM 1475 N N . LEU B 1 87 ? -9.117 11.977 6.238 1 98.81 87 LEU B N 1
ATOM 1476 C CA . LEU B 1 87 ? -9.406 12.711 5.008 1 98.81 87 LEU B CA 1
ATOM 1477 C C . LEU B 1 87 ? -10.625 12.125 4.301 1 98.81 87 LEU B C 1
ATOM 1479 O O . LEU B 1 87 ? -10.695 10.922 4.074 1 98.81 87 LEU B O 1
ATOM 1483 N N . ARG B 1 88 ? -11.586 12.992 3.922 1 98.06 88 ARG B N 1
ATOM 1484 C CA . ARG B 1 88 ? -12.797 12.547 3.24 1 98.06 88 ARG B CA 1
ATOM 1485 C C . ARG B 1 88 ? -12.867 13.117 1.827 1 98.06 88 ARG B C 1
ATOM 1487 O O . ARG B 1 88 ? -13.703 12.703 1.026 1 98.06 88 ARG B O 1
ATOM 1494 N N . SER B 1 89 ? -12.023 14.086 1.574 1 98 89 SER B N 1
ATOM 1495 C CA . SER B 1 89 ? -11.883 14.711 0.264 1 98 89 SER B CA 1
ATOM 1496 C C . SER B 1 89 ? -10.445 15.156 0.015 1 98 89 SER B C 1
ATOM 1498 O O . SER B 1 89 ? -9.633 15.195 0.941 1 98 89 SER B O 1
ATOM 1500 N N . LEU B 1 90 ? -10.156 15.461 -1.203 1 97.62 90 LEU B N 1
ATOM 1501 C CA . LEU B 1 90 ? -8.828 15.977 -1.536 1 97.62 90 LEU B CA 1
ATOM 1502 C C . LEU B 1 90 ? -8.57 17.297 -0.819 1 97.62 90 LEU B C 1
ATOM 1504 O O . LEU B 1 90 ? -7.43 17.594 -0.444 1 97.62 90 LEU B O 1
ATOM 1508 N N . GLY B 1 91 ? -9.617 18.125 -0.71 1 98.06 91 GLY B N 1
ATOM 1509 C CA . GLY B 1 91 ? -9.484 19.406 -0.027 1 98.06 91 GLY B CA 1
ATOM 1510 C C . GLY B 1 91 ? -9.031 19.266 1.413 1 98.06 91 GLY B C 1
ATOM 1511 O O . GLY B 1 91 ? -8.398 20.172 1.957 1 98.06 91 GLY B O 1
ATOM 1512 N N . ASP B 1 92 ? -9.289 18.125 2.037 1 98.5 92 ASP B N 1
ATOM 1513 C CA . ASP B 1 92 ? -8.906 17.891 3.426 1 98.5 92 ASP B CA 1
ATOM 1514 C C . ASP B 1 92 ? -7.391 17.844 3.58 1 98.5 92 ASP B C 1
ATOM 1516 O O . ASP B 1 92 ? -6.867 18.094 4.668 1 98.5 92 ASP B O 1
ATOM 1520 N N . LEU B 1 93 ? -6.652 17.578 2.506 1 98.56 93 LEU B N 1
ATOM 1521 C CA . LEU B 1 93 ? -5.195 17.562 2.586 1 98.56 93 LEU B CA 1
ATOM 1522 C C . LEU B 1 93 ? -4.66 18.922 3.029 1 98.56 93 LEU B C 1
ATOM 1524 O O . LEU B 1 93 ? -3.775 19 3.887 1 98.56 93 LEU B O 1
ATOM 1528 N N . ASP B 1 94 ? -5.23 19.969 2.418 1 98.12 94 ASP B N 1
ATOM 1529 C CA . ASP B 1 94 ? -4.816 21.328 2.783 1 98.12 94 ASP B CA 1
ATOM 1530 C C . ASP B 1 94 ? -5.445 21.75 4.109 1 98.12 94 ASP B C 1
ATOM 1532 O O . ASP B 1 94 ? -4.758 22.297 4.98 1 98.12 94 ASP B O 1
ATOM 1536 N N . PHE B 1 95 ? -6.715 21.453 4.258 1 98.38 95 PHE B N 1
ATOM 1537 C CA . PHE B 1 95 ? -7.457 21.875 5.434 1 98.38 95 PHE B CA 1
ATOM 1538 C C . PHE B 1 95 ? -6.879 21.266 6.699 1 98.38 95 PHE B C 1
ATOM 1540 O O . PHE B 1 95 ? -6.891 21.875 7.766 1 98.38 95 PHE B O 1
ATOM 1547 N N . LYS B 1 96 ? -6.355 20.125 6.598 1 98.69 96 LYS B N 1
ATOM 1548 C CA . LYS B 1 96 ? -5.859 19.406 7.777 1 98.69 96 LYS B CA 1
ATOM 1549 C C . LYS B 1 96 ? -4.336 19.438 7.828 1 98.69 96 LYS B C 1
ATOM 1551 O O . LYS B 1 96 ? -3.725 18.672 8.594 1 98.69 96 LYS B O 1
ATOM 1556 N N . ASN B 1 97 ? -3.674 20.188 6.949 1 98.75 97 ASN B N 1
ATOM 1557 C CA . ASN B 1 97 ? -2.24 20.453 6.977 1 98.75 97 ASN B CA 1
ATOM 1558 C C . ASN B 1 97 ? -1.427 19.172 6.867 1 98.75 97 ASN B C 1
ATOM 1560 O O . ASN B 1 97 ? -0.448 18.984 7.594 1 98.75 97 ASN B O 1
ATOM 1564 N N . VAL B 1 98 ? -1.831 18.281 6 1 98.81 98 VAL B N 1
ATOM 1565 C CA . VAL B 1 98 ? -1.172 16.984 5.824 1 98.81 98 VAL B CA 1
ATOM 1566 C C . VAL B 1 98 ? 0.292 17.203 5.445 1 98.81 98 VAL B C 1
ATOM 1568 O O . VAL B 1 98 ? 1.187 16.578 6.02 1 98.81 98 VAL B O 1
ATOM 1571 N N . VAL B 1 99 ? 0.605 18.141 4.535 1 98.62 99 VAL B N 1
ATOM 1572 C CA . VAL B 1 99 ? 1.966 18.375 4.066 1 98.62 99 VAL B CA 1
ATOM 1573 C C . VAL B 1 99 ? 2.828 18.875 5.219 1 98.62 99 VAL B C 1
ATOM 1575 O O . VAL B 1 99 ? 3.99 18.484 5.352 1 98.62 99 VAL B O 1
ATOM 1578 N N . GLY B 1 100 ? 2.275 19.75 6.004 1 98.69 100 GLY B N 1
ATOM 1579 C CA . GLY B 1 100 ? 3.002 20.219 7.176 1 98.69 100 GLY B CA 1
ATOM 1580 C C . GLY B 1 100 ? 3.373 19.109 8.133 1 98.69 100 GLY B C 1
ATOM 1581 O O . GLY B 1 100 ? 4.492 19.062 8.648 1 98.69 100 GLY B O 1
ATOM 1582 N N . PHE B 1 101 ? 2.457 18.156 8.336 1 98.81 101 PHE B N 1
ATOM 1583 C CA . PHE B 1 101 ? 2.723 17.047 9.25 1 98.81 101 PHE B CA 1
ATOM 1584 C C . PHE B 1 101 ? 3.695 16.062 8.625 1 98.81 101 PHE B C 1
ATOM 1586 O O . PHE B 1 101 ? 4.551 15.5 9.312 1 98.81 101 PHE B O 1
ATOM 1593 N N . LEU B 1 102 ? 3.592 15.828 7.316 1 98.69 102 LEU B N 1
ATOM 1594 C CA . LEU B 1 102 ? 4.574 14.992 6.629 1 98.69 102 LEU B CA 1
ATOM 1595 C C . LEU B 1 102 ? 5.973 15.578 6.77 1 98.69 102 LEU B C 1
ATOM 1597 O O . LEU B 1 102 ? 6.938 14.844 7 1 98.69 102 LEU B O 1
ATOM 1601 N N . SER B 1 103 ? 6.094 16.906 6.594 1 98.44 103 SER B N 1
ATOM 1602 C CA . SER B 1 103 ? 7.379 17.578 6.723 1 98.44 103 SER B CA 1
ATOM 1603 C C . SER B 1 103 ? 7.984 17.359 8.109 1 98.44 103 SER B C 1
ATOM 1605 O O . SER B 1 103 ? 9.188 17.125 8.234 1 98.44 103 SER B O 1
ATOM 1607 N N . GLN B 1 104 ? 7.164 17.375 9.086 1 98.44 104 GLN B N 1
ATOM 1608 C CA . GLN B 1 104 ? 7.641 17.141 10.445 1 98.44 104 GLN B CA 1
ATOM 1609 C C . GLN B 1 104 ? 8.016 15.68 10.648 1 98.44 104 GLN B C 1
ATOM 1611 O O . GLN B 1 104 ? 8.984 15.375 11.344 1 98.44 104 GLN B O 1
ATOM 1616 N N . ALA B 1 105 ? 7.305 14.789 10.07 1 97.94 105 ALA B N 1
ATOM 1617 C CA . ALA B 1 105 ? 7.551 13.359 10.203 1 97.94 105 ALA B CA 1
ATOM 1618 C C . ALA B 1 105 ? 8.906 12.977 9.609 1 97.94 105 ALA B C 1
ATOM 1620 O O . ALA B 1 105 ? 9.562 12.055 10.086 1 97.94 105 ALA B O 1
ATOM 1621 N N . PHE B 1 106 ? 9.289 13.703 8.508 1 96.19 106 PHE B N 1
ATOM 1622 C CA . PHE B 1 106 ? 10.492 13.359 7.758 1 96.19 106 PHE B CA 1
ATOM 1623 C C . PHE B 1 106 ? 11.688 14.18 8.242 1 96.19 106 PHE B C 1
ATOM 1625 O O . PHE B 1 106 ? 12.805 14.008 7.746 1 96.19 106 PHE B O 1
ATOM 1632 N N . ALA B 1 107 ? 11.484 15.109 9.156 1 90.06 107 ALA B N 1
ATOM 1633 C CA . ALA B 1 107 ? 12.539 15.969 9.672 1 90.06 107 ALA B CA 1
ATOM 1634 C C . ALA B 1 107 ? 13.562 15.156 10.469 1 90.06 107 ALA B C 1
ATOM 1636 O O . ALA B 1 107 ? 13.242 14.094 11.008 1 90.06 107 ALA B O 1
#

Nearest PDB structures (foldseek):
  8in8-assembly1_B  TM=2.492E-01  e=1.668E-01  Geobacter sulfurreducens PCA
  5zul-assembly1_C-2  TM=2.459E-01  e=1.485E+00  Mycobacterium marinum M
  1zfj-assembly1_A  TM=3.113E-01  e=4.304E+00  Streptococcus pyogenes
  8g8f-assembly1_B  TM=3.119E-01  e=5.451E+00  Homo sapiens
  5zul-assembly1_C-2  TM=2.399E-01  e=1.571E+00  Mycobacterium marinum M

Solvent-accessible surface area (backbone atoms only — not comparable to full-atom values): 11740 Å² total; per-residue (Å²): 92,58,68,67,60,51,18,50,43,49,40,50,53,54,50,52,48,41,72,77,36,74,78,55,33,50,42,74,54,84,52,22,44,26,38,18,72,33,82,90,44,53,86,49,90,26,33,38,31,32,42,37,82,54,71,69,32,36,35,42,40,28,44,57,38,64,76,53,93,54,95,82,66,61,67,38,77,83,55,91,36,38,22,29,44,76,31,77,48,68,69,37,43,66,76,57,40,45,65,62,53,50,53,59,57,72,101,95,58,69,66,61,51,17,49,42,48,42,49,53,53,50,52,49,40,71,76,37,74,77,56,34,50,41,75,54,84,52,22,44,26,37,19,72,35,84,90,43,56,87,50,88,28,34,37,29,33,42,37,81,55,70,69,32,35,36,42,40,27,45,58,38,64,75,53,91,55,96,82,63,64,68,38,77,82,53,92,34,39,22,30,44,77,31,77,49,70,67,38,43,68,75,58,40,45,64,64,51,50,52,59,57,72,99

InterPro domains:
  IPR014922 YdhG-like domain [PF08818] (27-105)

Sequence (214 aa):
MDETTKSTIIETVVARAKDLRPGIYIGSKYGGTTFVTDPAQPDSISLVGGVYAYKDYVSVEFSKGAEFDDPNGLLEGKGKARRHVKLRSLGDLDFKNVVGFLSQAFAMDETTKSTIIETVVARAKDLRPGIYIGSKYGGTTFVTDPAQPDSISLVGGVYAYKDYVSVEFSKGAEFDDPNGLLEGKGKARRHVKLRSLGDLDFKNVVGFLSQAFA

Radius of gyration: 17.41 Å; Cα contacts (8 Å, |Δi|>4): 405; chains: 2; bounding box: 32×49×48 Å

Organism: NCBI:txid1655543